Protein AF-0000000065938998 (afdb_homodimer)

Foldseek 3Di:
DAADVVLVVQADEPPVQWAKEFEAEPPVRDTADIAIAHRVQVRCCVVPQFRKGADPVVRD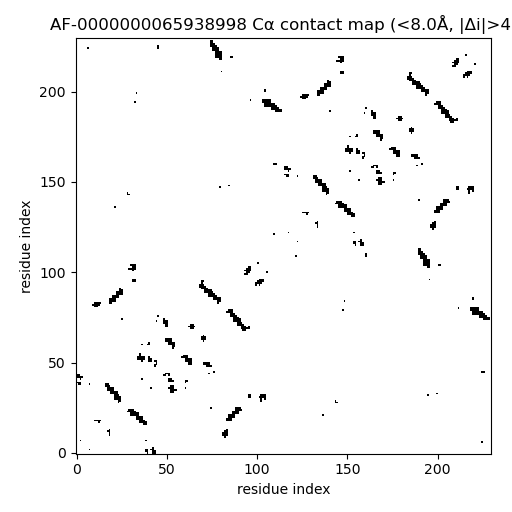IDTQCPPVVFTWRFDDWDADDRRRYIYTYTHTRFASDPVRHNHPVVPDDPDDDDD/DAADVVLVVQADEPPVQWAKEFEAEPPVRDTADIAIAHRVQVRCCVVPQFRKGADPVVRDIDTQCPPVVFTWRFDDWDADDRRRYIYTYTHTRFARDPVRHNHPVVPDDPDDDDD

InterPro domains:
  IPR002496 Phosphoribosyl-AMP cyclohydrolase domain [PF01502] (33-105)
  IPR026660 Phosphoribosyl-AMP cyclohydrolase [MF_01021] (7-110)
  IPR038019 Phosphoribosyl-AMP cyclohydrolase domain superfamily [G3DSA:3.10.20.810] (1-97)
  IPR038019 Phosphoribosyl-AMP cyclohydrolase domain superfamily [SSF141734] (7-109)

Structure (mmCIF, N/CA/C/O backbone):
data_AF-0000000065938998-model_v1
#
loop_
_entity.id
_entity.type
_entity.pdbx_description
1 polymer 'Phosphoribosyl-AMP cyclohydrolase'
#
loop_
_atom_site.group_PDB
_atom_site.id
_atom_site.type_symbol
_atom_site.label_atom_id
_atom_site.label_alt_id
_atom_site.label_comp_id
_atom_site.label_asym_id
_atom_site.label_entity_id
_atom_site.label_seq_id
_atom_site.pdbx_PDB_ins_code
_atom_site.Cartn_x
_atom_site.Cartn_y
_atom_site.Cartn_z
_atom_site.occupancy
_atom_site.B_iso_or_equiv
_atom_site.auth_seq_id
_atom_site.auth_comp_id
_atom_site.auth_asym_id
_atom_site.auth_atom_id
_atom_site.pdbx_PDB_model_num
ATOM 1 N N . MET A 1 1 ? 0.645 24.875 2.24 1 85.38 1 MET A N 1
ATOM 2 C CA . MET A 1 1 ? 1.891 24.344 2.771 1 85.38 1 MET A CA 1
ATOM 3 C C . MET A 1 1 ? 2.754 23.766 1.654 1 85.38 1 MET A C 1
ATOM 5 O O . MET A 1 1 ? 2.23 23.234 0.67 1 85.38 1 MET A O 1
ATOM 9 N N . THR A 1 2 ? 4.078 24.062 1.795 1 94.38 2 THR A N 1
ATOM 10 C CA . THR A 1 2 ? 4.977 23.625 0.73 1 94.38 2 THR A CA 1
ATOM 11 C C . THR A 1 2 ? 5.867 22.484 1.205 1 94.38 2 THR A C 1
ATOM 13 O O . THR A 1 2 ? 6.383 22.516 2.324 1 94.38 2 THR A O 1
ATOM 16 N N . LEU A 1 3 ? 5.992 21.578 0.344 1 98 3 LEU A N 1
ATOM 17 C CA . LEU A 1 3 ? 6.812 20.422 0.66 1 98 3 LEU A CA 1
ATOM 18 C C . LEU A 1 3 ? 8.297 20.781 0.618 1 98 3 LEU A C 1
ATOM 20 O O . LEU A 1 3 ? 8.75 21.469 -0.298 1 98 3 LEU A O 1
ATOM 24 N N . ASP A 1 4 ? 9.062 20.391 1.64 1 97.38 4 ASP A N 1
ATOM 25 C CA . ASP A 1 4 ? 10.508 20.562 1.63 1 97.38 4 ASP A CA 1
ATOM 26 C C . ASP A 1 4 ? 11.109 20.141 0.289 1 97.38 4 ASP A C 1
ATOM 28 O O . ASP A 1 4 ? 10.898 19.016 -0.161 1 97.38 4 ASP A O 1
ATOM 32 N N . PRO A 1 5 ? 11.852 21.016 -0.378 1 97.5 5 PRO A N 1
ATOM 33 C CA . PRO A 1 5 ? 12.391 20.719 -1.707 1 97.5 5 PRO A CA 1
ATOM 34 C C . PRO A 1 5 ? 13.258 19.469 -1.721 1 97.5 5 PRO A C 1
ATOM 36 O O . PRO A 1 5 ? 13.312 18.75 -2.729 1 97.5 5 PRO A O 1
ATOM 39 N N . LYS A 1 6 ? 13.969 19.188 -0.656 1 97.44 6 LYS A N 1
ATOM 40 C CA . LYS A 1 6 ? 14.797 18 -0.589 1 97.44 6 LYS A CA 1
ATOM 41 C C . LYS A 1 6 ? 13.945 16.734 -0.627 1 97.44 6 LYS A C 1
ATOM 43 O O . LYS A 1 6 ? 14.352 15.719 -1.212 1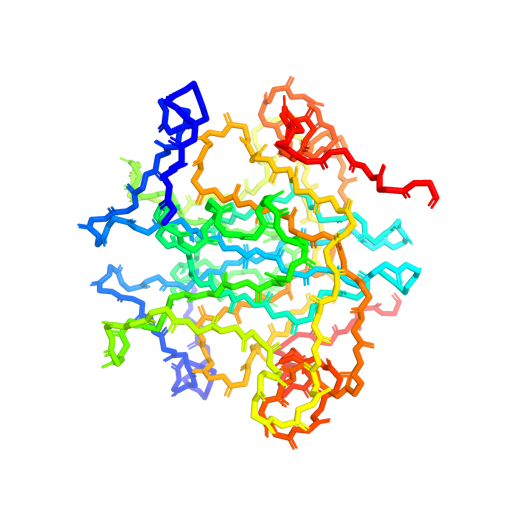 97.44 6 LYS A O 1
ATOM 48 N N . ILE A 1 7 ? 12.797 16.797 0.062 1 97.94 7 ILE A N 1
ATOM 49 C CA . ILE A 1 7 ? 11.867 15.672 0.02 1 97.94 7 ILE A CA 1
ATOM 50 C C . ILE A 1 7 ? 11.219 15.586 -1.361 1 97.94 7 ILE A C 1
ATOM 52 O O . ILE A 1 7 ? 11.148 14.508 -1.955 1 97.94 7 ILE A O 1
ATOM 56 N N . ALA A 1 8 ? 10.773 16.703 -1.873 1 98.19 8 ALA A N 1
ATOM 57 C CA . ALA A 1 8 ? 10.117 16.75 -3.178 1 98.19 8 ALA A CA 1
ATOM 58 C C . ALA A 1 8 ? 11 16.156 -4.262 1 98.19 8 ALA A C 1
ATOM 60 O O . ALA A 1 8 ? 10.508 15.469 -5.164 1 98.19 8 ALA A O 1
ATOM 61 N N . ALA A 1 9 ? 12.305 16.359 -4.184 1 97.94 9 ALA A N 1
ATOM 62 C CA . ALA A 1 9 ? 13.25 15.914 -5.199 1 97.94 9 ALA A CA 1
ATOM 63 C C . ALA A 1 9 ? 13.391 14.398 -5.199 1 97.94 9 ALA A C 1
ATOM 65 O O . ALA A 1 9 ? 13.859 13.805 -6.18 1 97.94 9 ALA A O 1
ATOM 66 N N . ARG A 1 10 ? 12.922 13.75 -4.164 1 97.94 10 ARG A N 1
ATOM 67 C CA . ARG A 1 10 ? 13.062 12.305 -4.039 1 97.94 10 ARG A CA 1
ATOM 68 C C . ARG A 1 10 ? 11.812 11.586 -4.527 1 97.94 10 ARG A C 1
ATOM 70 O O . ARG A 1 10 ? 11.82 10.375 -4.73 1 97.94 10 ARG A O 1
ATOM 77 N N . LEU A 1 11 ? 10.758 12.328 -4.66 1 98.5 11 LEU A N 1
ATOM 78 C CA . LEU A 1 11 ? 9.477 11.703 -4.988 1 98.5 11 LEU A CA 1
ATOM 79 C C . LEU A 1 11 ? 9.383 11.414 -6.48 1 98.5 11 LEU A C 1
ATOM 81 O O . LEU A 1 11 ? 9.805 12.227 -7.305 1 98.5 11 LEU A O 1
ATOM 85 N N . LYS A 1 12 ? 9.031 10.289 -6.816 1 97.75 12 LYS A N 1
ATOM 86 C CA . LYS A 1 12 ? 8.594 9.945 -8.164 1 97.75 12 LYS A CA 1
ATOM 87 C C . LYS A 1 12 ? 7.066 9.898 -8.258 1 97.75 12 LYS A C 1
ATOM 89 O O . LYS A 1 12 ? 6.449 8.875 -7.961 1 97.75 12 LYS A O 1
ATOM 94 N N . ARG A 1 13 ? 6.492 10.938 -8.68 1 98.06 13 ARG A N 1
ATOM 95 C CA . ARG A 1 13 ? 5.043 11.07 -8.773 1 98.06 13 ARG A CA 1
ATOM 96 C C . ARG A 1 13 ? 4.516 10.422 -10.047 1 98.06 13 ARG A C 1
ATOM 98 O O . ARG A 1 13 ? 5.238 10.312 -11.039 1 98.06 13 ARG A O 1
ATOM 105 N N . ASN A 1 14 ? 3.293 9.961 -9.953 1 95.44 14 ASN A N 1
ATOM 106 C CA . ASN A 1 14 ? 2.691 9.469 -11.188 1 95.44 14 ASN A CA 1
ATOM 107 C C . ASN A 1 14 ? 2.305 10.617 -12.117 1 95.44 14 ASN A C 1
ATOM 109 O O . ASN A 1 14 ? 2.646 11.773 -11.859 1 95.44 14 ASN A O 1
ATOM 113 N N . ALA A 1 15 ? 1.606 10.258 -13.188 1 93.44 15 ALA A N 1
ATOM 114 C CA . ALA A 1 15 ? 1.295 11.234 -14.234 1 93.44 15 ALA A CA 1
ATOM 115 C C . ALA A 1 15 ? 0.387 12.344 -13.695 1 93.44 15 ALA A C 1
ATOM 117 O O . ALA A 1 15 ? 0.358 13.445 -14.234 1 93.44 15 ALA A O 1
ATOM 118 N N . ASP A 1 16 ? -0.38 12.055 -12.555 1 94.81 16 ASP A N 1
ATOM 119 C CA . ASP A 1 16 ? -1.296 13.023 -11.961 1 94.81 16 ASP A CA 1
ATOM 120 C C . ASP A 1 16 ? -0.613 13.812 -10.844 1 94.81 16 ASP A C 1
ATOM 122 O O . ASP A 1 16 ? -1.269 14.562 -10.117 1 94.81 16 ASP A O 1
ATOM 126 N N . GLY A 1 17 ? 0.648 13.609 -10.648 1 96.81 17 GLY A N 1
ATOM 127 C CA . GLY A 1 17 ? 1.39 14.344 -9.633 1 96.81 17 GLY A CA 1
ATOM 128 C C . GLY A 1 17 ? 1.207 13.773 -8.234 1 96.81 17 GLY A C 1
ATOM 129 O O . GLY A 1 17 ? 1.377 14.492 -7.246 1 96.81 17 GLY A O 1
ATOM 130 N N . LEU A 1 18 ? 0.853 12.477 -8.188 1 98.12 18 LEU A N 1
ATOM 131 C CA . LEU A 1 18 ? 0.498 11.898 -6.898 1 98.12 18 LEU A CA 1
ATOM 132 C C . LEU A 1 18 ? 1.461 10.773 -6.523 1 98.12 18 LEU A C 1
ATOM 134 O O . LEU A 1 18 ? 2.076 10.164 -7.398 1 98.12 18 LEU A O 1
ATOM 138 N N . VAL A 1 19 ? 1.61 10.531 -5.234 1 98.44 19 VAL A N 1
ATOM 139 C CA . VAL A 1 19 ? 2.307 9.359 -4.703 1 98.44 19 VAL A CA 1
ATOM 140 C C . VAL A 1 19 ? 1.325 8.484 -3.932 1 98.44 19 VAL A C 1
ATOM 142 O O . VAL A 1 19 ? 0.354 8.977 -3.359 1 98.44 19 VAL A O 1
ATOM 145 N N . THR A 1 20 ? 1.571 7.195 -3.988 1 98.69 20 THR A N 1
ATOM 146 C CA . THR A 1 20 ? 0.764 6.246 -3.229 1 98.69 20 THR A CA 1
ATOM 147 C C . THR A 1 20 ? 1.09 6.332 -1.74 1 98.69 20 THR A C 1
ATOM 149 O O . THR A 1 20 ? 2.258 6.426 -1.359 1 98.69 20 THR A O 1
ATOM 152 N N . ALA A 1 21 ? 0.078 6.371 -0.93 1 98.94 21 ALA A N 1
ATOM 153 C CA . ALA A 1 21 ? 0.256 6.316 0.519 1 98.94 21 ALA A CA 1
ATOM 154 C C . ALA A 1 21 ? -0.37 5.051 1.101 1 98.94 21 ALA A C 1
ATOM 156 O O . ALA A 1 21 ? -1.573 4.82 0.952 1 98.94 21 ALA A O 1
ATOM 157 N N . VAL A 1 22 ? 0.412 4.23 1.669 1 98.94 22 V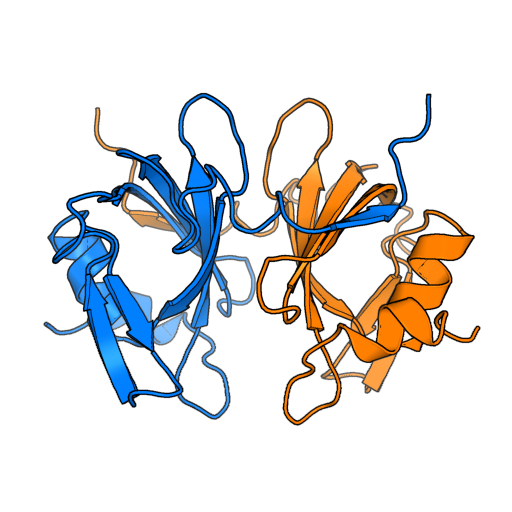AL A N 1
ATOM 158 C CA . VAL A 1 22 ? -0.056 3.082 2.438 1 98.94 22 VAL A CA 1
ATOM 159 C C . VAL A 1 22 ? -0.162 3.455 3.914 1 98.94 22 VAL A C 1
ATOM 161 O O . VAL A 1 22 ? 0.77 4.031 4.484 1 98.94 22 VAL A O 1
ATOM 164 N N . VAL A 1 23 ? -1.282 3.158 4.512 1 98.94 23 VAL A N 1
ATOM 165 C CA . VAL A 1 23 ? -1.521 3.541 5.898 1 98.94 23 VAL A CA 1
ATOM 166 C C . VAL A 1 23 ? -1.578 2.293 6.777 1 98.94 23 VAL A C 1
ATOM 168 O O . VAL A 1 23 ? -2.42 1.416 6.57 1 98.94 23 VAL A O 1
ATOM 171 N N . GLN A 1 24 ? -0.755 2.256 7.738 1 98.88 24 GLN A N 1
ATOM 172 C CA . GLN A 1 24 ? -0.665 1.139 8.672 1 98.88 24 GLN A CA 1
ATOM 173 C C . GLN A 1 24 ? -0.901 1.603 10.109 1 98.88 24 GLN A C 1
ATOM 175 O O . GLN A 1 24 ? -0.355 2.621 10.531 1 98.88 24 GLN A O 1
ATOM 180 N N . GLU A 1 25 ? -1.601 0.802 10.844 1 98.69 25 GLU A N 1
ATOM 181 C CA . GLU A 1 25 ? -1.919 1.145 12.227 1 98.69 25 GLU A CA 1
ATOM 182 C C . GLU A 1 25 ? -0.764 0.796 13.164 1 98.69 25 GLU A C 1
ATOM 184 O O . GLU A 1 25 ? -0.233 -0.316 13.117 1 98.69 25 GLU A O 1
ATOM 189 N N . ARG A 1 26 ? -0.441 1.755 13.93 1 97.75 26 ARG A N 1
ATOM 190 C CA . ARG A 1 26 ? 0.53 1.507 14.992 1 97.75 26 ARG A CA 1
ATOM 191 C C . ARG A 1 26 ? -0.011 0.502 16 1 97.75 26 ARG A C 1
ATOM 193 O O . ARG A 1 26 ? -1.161 0.605 16.438 1 97.75 26 ARG A O 1
ATOM 200 N N . GLY A 1 27 ? 0.818 -0.408 16.469 1 95.5 27 GLY A N 1
ATOM 201 C CA . GLY A 1 27 ? 0.394 -1.395 17.453 1 95.5 27 GLY A CA 1
ATOM 202 C C . GLY A 1 27 ? -0.072 -2.695 16.828 1 95.5 27 GLY A C 1
ATOM 203 O O . GLY A 1 27 ? 0.664 -3.684 16.812 1 95.5 27 GLY A O 1
ATOM 204 N N . SER A 1 28 ? -1.25 -2.662 16.047 1 97.25 28 SER A N 1
ATOM 205 C CA . SER A 1 28 ? -1.805 -3.879 15.453 1 97.25 28 SER A CA 1
ATOM 206 C C . SER A 1 28 ? -1.013 -4.309 14.227 1 97.25 28 SER A C 1
ATOM 208 O O . SER A 1 28 ? -0.971 -5.496 13.891 1 97.25 28 SER A O 1
ATOM 210 N N . GLY A 1 29 ? -0.473 -3.342 13.523 1 98.25 29 GLY A N 1
ATOM 211 C CA . GLY A 1 29 ? 0.21 -3.615 12.266 1 98.25 29 GLY A CA 1
ATOM 212 C C . GLY A 1 29 ? -0.739 -3.77 11.094 1 98.25 29 GLY A C 1
ATOM 213 O O . GLY A 1 29 ? -0.31 -4.074 9.977 1 98.25 29 GLY A O 1
ATOM 214 N N . ASP A 1 30 ? -2.02 -3.535 11.344 1 98.5 30 ASP A N 1
ATOM 215 C CA . ASP A 1 30 ? -2.986 -3.689 10.258 1 98.5 30 ASP A CA 1
ATOM 216 C C . ASP A 1 30 ? -2.775 -2.633 9.18 1 98.5 30 ASP A C 1
ATOM 218 O O . ASP A 1 30 ? -2.545 -1.461 9.484 1 98.5 30 ASP A O 1
ATOM 222 N N . VAL A 1 31 ? -2.777 -3.092 7.93 1 98.94 31 VAL A N 1
ATOM 223 C CA . VAL A 1 31 ? -2.895 -2.127 6.84 1 98.94 31 VAL A CA 1
ATOM 224 C C . VAL A 1 31 ? -4.34 -1.644 6.734 1 98.94 31 VAL A C 1
ATOM 226 O O . VAL A 1 31 ? -5.25 -2.438 6.492 1 98.94 31 VAL A O 1
ATOM 229 N N . LEU A 1 32 ? -4.523 -0.361 6.836 1 98.88 32 LEU A N 1
ATOM 230 C CA . LEU A 1 32 ? -5.871 0.184 6.965 1 98.88 32 LEU A CA 1
ATOM 231 C C . LEU A 1 32 ? -6.422 0.598 5.605 1 98.88 32 LEU A C 1
ATOM 233 O O . LEU A 1 32 ? -7.598 0.359 5.309 1 98.88 32 LEU A O 1
ATOM 237 N N . MET A 1 33 ? -5.625 1.297 4.762 1 98.75 33 MET A N 1
ATOM 238 C CA . MET A 1 33 ? -6.105 1.836 3.49 1 98.75 33 MET A CA 1
ATOM 239 C C . MET A 1 33 ? -4.938 2.24 2.596 1 98.75 33 MET A C 1
ATOM 241 O O . MET A 1 33 ? -3.789 2.277 3.043 1 98.75 33 MET A O 1
ATOM 245 N N . VAL A 1 34 ? -5.234 2.344 1.42 1 98.75 34 VAL A N 1
ATOM 246 C CA . VAL A 1 34 ? -4.375 2.988 0.433 1 98.75 34 VAL A CA 1
ATOM 247 C C . VAL A 1 34 ? -5.043 4.266 -0.078 1 98.75 34 VAL A C 1
ATOM 249 O O . VAL A 1 34 ? -6.25 4.285 -0.323 1 98.75 34 VAL A O 1
ATOM 252 N N . ALA A 1 35 ? -4.262 5.309 -0.194 1 98.38 35 ALA A N 1
ATOM 253 C CA . ALA A 1 35 ? -4.754 6.59 -0.689 1 98.38 35 ALA A CA 1
ATOM 254 C C . ALA A 1 35 ? -3.682 7.305 -1.511 1 98.38 35 ALA A C 1
ATOM 256 O O . ALA A 1 35 ? -2.674 6.703 -1.886 1 98.38 35 ALA A O 1
ATOM 257 N N . TRP A 1 36 ? -3.986 8.531 -1.912 1 98.25 36 TRP A N 1
ATOM 258 C CA . TRP A 1 36 ? -3.076 9.344 -2.717 1 98.25 36 TRP A CA 1
ATOM 259 C C . TRP A 1 36 ? -2.711 10.633 -1.994 1 98.25 36 TRP A C 1
ATOM 261 O O . TRP A 1 36 ? -3.518 11.18 -1.233 1 98.25 36 TRP A O 1
ATOM 271 N N . MET A 1 37 ? -1.511 11.039 -2.254 1 98.69 37 MET A N 1
ATOM 272 C CA . MET A 1 37 ? -1.087 12.344 -1.758 1 98.69 37 MET A CA 1
ATOM 273 C C . MET A 1 37 ? -0.425 13.156 -2.863 1 98.69 37 MET A C 1
ATOM 275 O O . MET A 1 37 ? 0.335 12.617 -3.668 1 98.69 37 MET A O 1
ATOM 279 N N . ASN A 1 38 ? -0.791 14.43 -2.988 1 98.25 38 ASN A N 1
ATOM 280 C CA . ASN A 1 38 ? 0.064 15.375 -3.695 1 98.25 38 ASN A CA 1
ATOM 281 C C . ASN A 1 38 ? 1.069 16.031 -2.754 1 98.25 38 ASN A C 1
ATOM 283 O O . ASN A 1 38 ? 1.112 15.719 -1.563 1 98.25 38 ASN A O 1
ATOM 287 N N . ASP A 1 39 ? 1.854 16.906 -3.326 1 98.25 39 ASP A N 1
ATOM 288 C CA . ASP A 1 39 ? 2.904 17.531 -2.529 1 98.25 39 ASP A CA 1
ATOM 289 C C . ASP A 1 39 ? 2.318 18.266 -1.325 1 98.25 39 ASP A C 1
ATOM 291 O O . ASP A 1 39 ? 2.854 18.188 -0.218 1 98.25 39 ASP A O 1
ATOM 295 N N . GLU A 1 40 ? 1.272 18.938 -1.538 1 98 40 GLU A N 1
ATOM 296 C CA . GLU A 1 40 ? 0.677 19.734 -0.477 1 98 40 GLU A CA 1
ATOM 297 C C . GLU A 1 40 ? 0.134 18.859 0.646 1 98 40 GLU A C 1
ATOM 299 O O . GLU A 1 40 ? 0.306 19.172 1.825 1 98 40 GLU A O 1
ATOM 304 N N . ALA A 1 41 ? -0.542 17.797 0.282 1 98.69 41 ALA A N 1
ATOM 305 C CA . ALA A 1 41 ? -1.073 16.875 1.284 1 98.69 41 ALA A CA 1
ATOM 306 C C . ALA A 1 41 ? 0.05 16.266 2.117 1 98.69 41 ALA A C 1
ATOM 308 O O . ALA A 1 41 ? -0.064 16.156 3.34 1 98.69 41 ALA A O 1
ATOM 309 N N . LEU A 1 42 ? 1.123 15.82 1.434 1 98.81 42 LEU A N 1
ATOM 310 C CA . LEU A 1 42 ? 2.264 15.266 2.15 1 98.81 42 LEU A CA 1
ATOM 311 C C . LEU A 1 42 ? 2.9 16.312 3.059 1 98.81 42 LEU A C 1
ATOM 313 O O . LEU A 1 42 ? 3.215 16.031 4.215 1 98.81 42 LEU A O 1
ATOM 317 N N . ALA A 1 43 ? 3.045 17.547 2.541 1 98.75 43 ALA A N 1
ATOM 318 C CA . ALA A 1 43 ? 3.611 18.625 3.346 1 98.75 43 ALA A CA 1
ATOM 319 C C . ALA A 1 43 ? 2.789 18.859 4.609 1 98.75 43 ALA A C 1
ATOM 321 O O . ALA A 1 43 ? 3.342 18.953 5.711 1 98.75 43 ALA A O 1
ATOM 322 N N . ARG A 1 44 ? 1.493 18.922 4.461 1 98.44 44 ARG A N 1
ATOM 323 C CA . ARG A 1 44 ? 0.616 19.141 5.609 1 98.44 44 ARG A CA 1
ATOM 324 C C . ARG A 1 44 ? 0.728 18 6.605 1 98.44 44 ARG A C 1
ATOM 326 O O . ARG A 1 44 ? 0.77 18.219 7.816 1 98.44 44 ARG A O 1
ATOM 333 N N . THR A 1 45 ? 0.709 16.75 6.121 1 98.81 45 THR A N 1
ATOM 334 C CA . THR A 1 45 ? 0.842 15.578 6.973 1 98.81 45 THR A CA 1
ATOM 335 C C . THR A 1 45 ? 2.131 15.641 7.789 1 98.81 45 THR A C 1
ATOM 337 O O . THR A 1 45 ? 2.117 15.422 9 1 98.81 45 THR A O 1
ATOM 340 N N . LEU A 1 46 ? 3.242 16 7.105 1 98.62 46 LEU A N 1
ATOM 341 C CA . LEU A 1 46 ? 4.543 16.047 7.77 1 98.62 46 LEU A CA 1
ATOM 342 C C . LEU A 1 46 ? 4.578 17.141 8.82 1 98.62 46 LEU A C 1
ATOM 344 O O . LEU A 1 46 ? 5.238 17 9.852 1 98.62 46 LEU A O 1
ATOM 348 N N . GLN A 1 47 ? 3.842 18.188 8.578 1 98.19 47 GLN A N 1
ATOM 349 C CA . GLN A 1 47 ? 3.873 19.344 9.477 1 98.19 47 GLN A CA 1
ATOM 350 C C . GLN A 1 47 ? 2.941 19.141 10.672 1 98.19 47 GLN A C 1
ATOM 352 O O . GLN A 1 47 ? 3.275 19.516 11.797 1 98.19 47 GLN A O 1
ATOM 357 N N . THR A 1 48 ? 1.807 18.5 10.422 1 98.25 48 THR A N 1
ATOM 358 C CA . THR A 1 48 ? 0.757 18.547 11.43 1 98.25 48 THR A CA 1
ATOM 359 C C . THR A 1 48 ? 0.589 17.172 12.094 1 98.25 48 THR A C 1
ATOM 361 O O . THR A 1 48 ? -0.032 17.062 13.156 1 98.25 48 THR A O 1
ATOM 364 N N . ARG A 1 49 ? 1.031 16.109 11.43 1 98.56 49 ARG A N 1
ATOM 365 C CA . ARG A 1 49 ? 0.84 14.719 11.82 1 98.56 49 ARG A CA 1
ATOM 366 C C . ARG A 1 49 ? -0.627 14.32 11.711 1 98.56 49 ARG A C 1
ATOM 368 O O . ARG A 1 49 ? -1.058 13.344 12.336 1 98.56 49 ARG A O 1
ATOM 375 N N . GLU A 1 50 ? -1.372 15.141 11.023 1 98.56 50 GLU A N 1
ATOM 376 C CA . GLU A 1 50 ? -2.721 14.766 10.609 1 98.56 50 GLU A CA 1
ATOM 377 C C . GLU A 1 50 ? -2.719 14.18 9.203 1 98.56 50 GLU A C 1
ATOM 379 O O . GLU A 1 50 ? -2.389 14.867 8.234 1 98.56 50 GLU A O 1
ATOM 384 N N . ALA A 1 51 ? -3.109 12.945 9.156 1 98.88 51 ALA A N 1
ATOM 385 C CA . ALA A 1 51 ? -3.072 12.336 7.828 1 98.88 51 ALA A CA 1
ATOM 386 C C . ALA A 1 51 ? -3.934 13.117 6.84 1 98.88 51 ALA A C 1
ATOM 388 O O . ALA A 1 51 ? -5.129 13.312 7.07 1 98.88 51 ALA A O 1
ATOM 389 N N . THR A 1 52 ? -3.385 13.57 5.793 1 98.81 52 THR A N 1
ATOM 390 C CA . THR A 1 52 ? -4.027 14.344 4.734 1 98.81 52 THR A CA 1
ATOM 391 C C . THR A 1 52 ? -3.844 13.664 3.383 1 98.81 52 THR A C 1
ATOM 393 O O . THR A 1 52 ? -2.74 13.227 3.045 1 98.81 52 THR A O 1
ATOM 396 N N . TYR A 1 53 ? -4.926 13.562 2.646 1 98.62 53 TYR A N 1
ATOM 397 C CA . TYR A 1 53 ? -4.879 12.852 1.374 1 98.62 53 TYR A CA 1
ATOM 398 C C . TYR A 1 53 ? -5.445 13.711 0.248 1 98.62 53 TYR A C 1
ATOM 400 O O . TYR A 1 53 ? -5.918 14.828 0.486 1 98.62 53 TYR A O 1
ATOM 408 N N . TYR A 1 54 ? -5.238 13.242 -0.928 1 98.25 54 TYR A N 1
ATOM 409 C CA . TYR A 1 54 ? -5.766 13.883 -2.127 1 98.25 54 TYR A CA 1
ATOM 410 C C . TYR A 1 54 ? -6.805 13 -2.807 1 98.25 54 TYR A C 1
ATOM 412 O O . TYR A 1 54 ? -6.551 11.82 -3.072 1 98.25 54 TYR A O 1
ATOM 420 N N . SER A 1 55 ? -7.969 13.586 -2.939 1 95.75 55 SER A N 1
ATOM 421 C CA . SER A 1 55 ? -9.031 12.906 -3.676 1 95.75 55 SER A CA 1
ATOM 422 C C . SER A 1 55 ? -8.93 13.18 -5.172 1 95.75 55 SER A C 1
ATOM 424 O O . SER A 1 55 ? -9.109 14.312 -5.613 1 95.75 55 SER A O 1
ATOM 426 N N . ARG A 1 56 ? -8.711 12.18 -5.867 1 92.56 56 ARG A N 1
ATOM 427 C CA . ARG A 1 56 ? -8.617 12.328 -7.316 1 92.56 56 ARG A CA 1
ATOM 428 C C . ARG A 1 56 ? -9.969 12.695 -7.918 1 92.56 56 ARG A C 1
ATOM 430 O O . ARG A 1 56 ? -10.047 13.523 -8.828 1 92.56 56 ARG A O 1
ATOM 437 N N . SER A 1 57 ? -11.047 12.031 -7.457 1 89.81 57 SER A N 1
ATOM 438 C CA . SER A 1 57 ? -12.383 12.281 -7.984 1 89.81 57 SER A CA 1
ATOM 439 C C . SER A 1 57 ? -12.844 13.703 -7.668 1 89.81 57 SER A C 1
ATOM 441 O O . SER A 1 57 ? -13.477 14.352 -8.5 1 89.81 57 SER A O 1
ATOM 443 N N . ARG A 1 58 ? -12.445 14.289 -6.508 1 92.81 58 ARG A N 1
ATOM 444 C CA . ARG A 1 58 ? -12.875 15.625 -6.09 1 92.81 58 ARG A CA 1
ATOM 445 C C . ARG A 1 58 ? -11.805 16.672 -6.406 1 92.81 58 ARG A C 1
ATOM 447 O O . ARG A 1 58 ? -12.062 17.875 -6.312 1 92.81 58 ARG A O 1
ATOM 454 N N . ALA A 1 59 ? -10.625 16.172 -6.746 1 93.62 59 ALA A N 1
ATOM 455 C CA . ALA A 1 59 ? -9.477 17.031 -7.043 1 93.62 59 ALA A CA 1
ATOM 456 C C . ALA A 1 59 ? -9.188 17.969 -5.883 1 93.62 59 ALA A C 1
ATOM 458 O O . ALA A 1 59 ? -9.016 19.188 -6.09 1 93.62 59 ALA A O 1
ATOM 459 N N . GLU A 1 60 ? -9.195 17.453 -4.719 1 95 60 GLU A N 1
ATOM 460 C CA . GLU A 1 60 ? -8.898 18.266 -3.549 1 95 60 GLU A CA 1
ATOM 461 C C . GLU A 1 60 ? -8.258 17.438 -2.441 1 95 60 GLU A C 1
ATOM 463 O O . GLU A 1 60 ? -8.43 16.219 -2.398 1 95 60 GLU A O 1
ATOM 468 N N . GLN A 1 61 ? -7.535 18.203 -1.605 1 95 61 GLN A N 1
ATOM 469 C CA . GLN A 1 61 ? -6.988 17.562 -0.408 1 95 61 GLN A CA 1
ATOM 470 C C . GLN A 1 61 ? -8.055 17.406 0.669 1 95 61 GLN A C 1
ATOM 472 O O . GLN A 1 61 ? -9.023 18.188 0.71 1 95 61 GLN A O 1
ATOM 477 N N . TRP A 1 62 ? -7.875 16.469 1.47 1 96.75 62 TRP A N 1
ATOM 478 C CA . TRP A 1 62 ? -8.766 16.281 2.611 1 96.75 62 TRP A CA 1
ATOM 479 C C . TRP A 1 62 ? -8.016 15.656 3.785 1 96.75 62 TRP A C 1
ATOM 481 O O . TRP A 1 62 ? -7.109 14.836 3.592 1 96.75 62 TRP A O 1
ATOM 491 N N . VAL A 1 63 ? -8.375 16.078 4.961 1 97.5 63 VAL A N 1
ATOM 492 C CA . VAL A 1 63 ? -7.848 15.523 6.207 1 97.5 63 VAL A CA 1
ATOM 493 C C . VAL A 1 63 ? -8.727 14.367 6.672 1 97.5 63 VAL A C 1
ATOM 495 O O . VAL A 1 63 ? -9.938 14.531 6.852 1 97.5 63 VAL A O 1
ATOM 498 N N . LYS A 1 64 ? -8.102 13.227 6.836 1 97.62 64 LYS A N 1
ATOM 499 C CA . LYS A 1 64 ? -8.859 12.047 7.266 1 97.62 64 LYS A CA 1
ATOM 500 C C . LYS A 1 64 ? -9.578 12.312 8.586 1 97.62 64 LYS A C 1
ATOM 502 O O . LYS A 1 64 ? -8.945 12.656 9.586 1 97.62 64 LYS A O 1
ATOM 507 N N . GLY A 1 65 ? -10.883 12.117 8.555 1 96.38 65 GLY A N 1
ATOM 508 C CA . GLY A 1 65 ? -11.688 12.18 9.766 1 96.38 65 GLY A CA 1
ATOM 509 C C . GLY A 1 65 ? -12.055 13.594 10.172 1 96.38 65 GLY A C 1
ATOM 510 O O . GLY A 1 65 ? -12.617 13.812 11.242 1 96.38 65 GLY A O 1
ATOM 511 N N . ALA A 1 66 ? -11.758 14.641 9.328 1 94 66 ALA A N 1
ATOM 512 C CA . ALA A 1 66 ? -12.086 16.016 9.672 1 94 66 ALA A CA 1
ATOM 513 C C . ALA A 1 66 ? -13.586 16.188 9.914 1 94 66 ALA A C 1
ATOM 515 O O . ALA A 1 66 ? -14 16.938 10.797 1 94 66 ALA A O 1
ATOM 516 N N . THR A 1 67 ? -14.359 15.461 9.164 1 92.12 67 THR A N 1
ATOM 517 C CA . THR A 1 67 ? -15.812 15.555 9.289 1 92.12 67 THR A CA 1
ATOM 518 C C . THR A 1 67 ? -16.344 14.453 10.195 1 92.12 67 THR A C 1
ATOM 520 O O . THR A 1 67 ? -17.125 14.711 11.109 1 92.12 67 THR A O 1
ATOM 523 N N . SER A 1 68 ? -15.953 13.266 10.07 1 93.31 68 SER A N 1
ATOM 524 C CA . SER A 1 68 ? -16.5 12.086 10.727 1 93.31 68 SER A CA 1
ATOM 525 C C . SER A 1 68 ? -15.93 11.93 12.133 1 93.31 68 SER A C 1
ATOM 527 O O . SER A 1 68 ? -16.469 11.172 12.945 1 93.31 68 SER A O 1
ATOM 529 N N . GLY A 1 69 ? -14.75 12.617 12.445 1 96.75 69 GLY A N 1
ATOM 530 C CA . GLY A 1 69 ? -14.055 12.398 13.703 1 96.75 69 GLY A CA 1
ATOM 531 C C . GLY A 1 69 ? -13.156 11.172 13.68 1 96.75 69 GLY A C 1
ATOM 532 O O . GLY A 1 69 ? -12.422 10.914 14.641 1 96.75 69 GLY A O 1
ATOM 533 N N . HIS A 1 70 ? -13.188 10.336 12.641 1 97.81 70 HIS A N 1
ATOM 534 C CA . HIS A 1 70 ? -12.344 9.156 12.516 1 97.81 70 HIS A CA 1
ATOM 535 C C . HIS A 1 70 ? -10.953 9.523 12.016 1 97.81 70 HIS A C 1
ATOM 537 O O . HIS A 1 70 ? -10.547 9.117 10.93 1 97.81 70 HIS A O 1
ATOM 543 N N . THR A 1 71 ? -10.172 10.195 12.836 1 98.5 71 THR A N 1
ATOM 544 C CA . THR A 1 71 ? -8.914 10.828 12.445 1 98.5 71 THR A CA 1
ATOM 545 C C . THR A 1 71 ? -7.766 9.836 12.508 1 98.5 71 THR A C 1
ATOM 547 O O . THR A 1 71 ? -7.895 8.758 13.102 1 98.5 71 THR A O 1
ATOM 550 N N . GLN A 1 72 ? -6.727 10.219 11.852 1 98.75 72 GLN A N 1
ATOM 551 C CA . GLN A 1 72 ? -5.453 9.5 11.883 1 98.75 72 GLN A CA 1
ATOM 552 C C . GLN A 1 72 ? -4.324 10.406 12.367 1 98.75 72 GLN A C 1
ATOM 554 O O . GLN A 1 72 ? -3.977 11.383 11.695 1 98.75 72 GLN A O 1
ATOM 559 N N . HIS A 1 73 ? -3.773 10.094 13.484 1 98.75 73 HIS A N 1
ATOM 560 C CA . HIS A 1 73 ? -2.541 10.742 13.922 1 98.75 73 HIS A CA 1
ATOM 561 C C . HIS A 1 73 ? -1.314 10.016 13.375 1 98.75 73 HIS A C 1
ATOM 563 O O . HIS A 1 73 ? -1.116 8.828 13.656 1 98.75 73 HIS A O 1
ATOM 569 N N . VAL A 1 74 ? -0.473 10.734 12.703 1 98.81 74 VAL A N 1
ATOM 570 C CA . VAL A 1 74 ? 0.664 10.125 12.023 1 98.81 74 VAL A CA 1
ATOM 571 C C . VAL A 1 74 ? 1.885 10.141 12.945 1 98.81 74 VAL A C 1
ATOM 573 O O . VAL A 1 74 ? 2.326 11.203 13.375 1 98.81 74 VAL A O 1
ATOM 576 N N . HIS A 1 75 ? 2.396 8.961 13.141 1 98.75 75 HIS A N 1
ATOM 577 C CA . HIS A 1 75 ? 3.576 8.828 13.992 1 98.75 75 HIS A CA 1
ATOM 578 C C . HIS A 1 75 ? 4.859 8.898 13.164 1 98.75 75 HIS A C 1
ATOM 580 O O . HIS A 1 75 ? 5.844 9.5 13.594 1 98.75 75 HIS A O 1
ATOM 586 N N . SER A 1 76 ? 4.832 8.289 11.992 1 98.75 76 SER A N 1
ATOM 587 C CA . SER A 1 76 ? 6.004 8.305 11.117 1 98.75 76 SER A CA 1
ATOM 588 C C . SER A 1 76 ? 5.605 8.18 9.656 1 98.75 76 SER A C 1
ATOM 590 O O . SER A 1 76 ? 4.492 7.754 9.344 1 98.75 76 SER A O 1
ATOM 592 N N . VAL A 1 77 ? 6.434 8.648 8.812 1 98.88 77 VAL A N 1
ATOM 593 C CA . VAL A 1 77 ? 6.305 8.523 7.363 1 98.88 77 VAL A CA 1
ATOM 594 C C . VAL A 1 77 ? 7.629 8.055 6.77 1 98.88 77 VAL A C 1
ATOM 596 O O . VAL A 1 77 ? 8.688 8.617 7.062 1 98.88 77 VAL A O 1
ATOM 599 N N . ARG A 1 78 ? 7.594 6.988 5.988 1 98.81 78 ARG A N 1
ATOM 600 C CA . ARG A 1 78 ? 8.758 6.473 5.277 1 98.81 78 ARG A CA 1
ATOM 601 C C . ARG A 1 78 ? 8.531 6.473 3.771 1 98.81 78 ARG A C 1
ATOM 603 O O . ARG A 1 78 ? 7.406 6.246 3.312 1 98.81 78 ARG A O 1
ATOM 610 N N . LEU A 1 79 ? 9.555 6.754 3.021 1 98.75 79 LEU A N 1
ATOM 611 C CA . LEU A 1 79 ? 9.555 6.715 1.562 1 98.75 79 LEU A CA 1
ATOM 612 C C . LEU A 1 79 ? 10.227 5.441 1.055 1 98.75 79 LEU A C 1
ATOM 614 O O . LEU A 1 79 ? 11.281 5.043 1.558 1 98.75 79 LEU A O 1
ATOM 618 N N . ASP A 1 80 ? 9.617 4.789 0.093 1 98.56 80 ASP A N 1
ATOM 619 C CA . ASP A 1 80 ? 10.203 3.537 -0.38 1 98.56 80 ASP A CA 1
ATOM 620 C C . ASP A 1 80 ? 11.43 3.799 -1.243 1 98.56 80 ASP A C 1
ATOM 622 O O . ASP A 1 80 ? 11.781 4.953 -1.506 1 98.56 80 ASP A O 1
ATOM 626 N N . CYS A 1 81 ? 12.062 2.814 -1.731 1 97.69 81 CYS A N 1
ATOM 627 C CA . CYS A 1 81 ? 13.406 2.859 -2.305 1 97.69 81 CYS A CA 1
ATOM 628 C C . CYS A 1 81 ? 13.406 3.607 -3.631 1 97.69 81 CYS A C 1
ATOM 630 O O . CYS A 1 81 ? 14.414 4.203 -4.012 1 97.69 81 CYS A O 1
ATOM 632 N N . ASP A 1 82 ? 12.273 3.6 -4.371 1 96.06 82 ASP A N 1
ATOM 633 C CA . ASP A 1 82 ? 12.312 4.293 -5.656 1 96.06 82 ASP A CA 1
ATOM 634 C C . ASP A 1 82 ? 11.477 5.57 -5.613 1 96.06 82 ASP A C 1
ATOM 636 O O . ASP A 1 82 ? 11.273 6.223 -6.641 1 96.06 82 ASP A O 1
ATOM 640 N N . GLY A 1 83 ? 10.82 5.883 -4.48 1 97.94 83 GLY A N 1
ATOM 641 C CA . GLY A 1 83 ? 10.273 7.203 -4.215 1 97.94 83 GLY A CA 1
ATOM 642 C C . GLY A 1 83 ? 8.828 7.352 -4.66 1 97.94 83 GLY A C 1
ATOM 643 O O . GLY A 1 83 ? 8.297 8.461 -4.68 1 97.94 83 GLY A O 1
ATOM 644 N N . ASP A 1 84 ? 8.109 6.281 -4.969 1 97.94 84 ASP A N 1
ATOM 645 C CA . ASP A 1 84 ? 6.777 6.473 -5.531 1 97.94 84 ASP A CA 1
ATOM 646 C C . ASP A 1 84 ? 5.695 6.055 -4.539 1 97.94 84 ASP A C 1
ATOM 648 O O . ASP A 1 84 ? 4.504 6.078 -4.863 1 97.94 84 ASP A O 1
ATOM 652 N N . ALA A 1 85 ? 6.09 5.66 -3.326 1 98.75 85 ALA A N 1
ATOM 653 C CA . ALA A 1 85 ? 5.121 5.328 -2.285 1 98.75 85 ALA A CA 1
ATOM 654 C C . ALA A 1 85 ? 5.637 5.738 -0.908 1 98.75 85 ALA A C 1
ATOM 656 O O . ALA A 1 85 ? 6.832 5.641 -0.631 1 98.75 85 ALA A O 1
ATOM 657 N N . VAL A 1 86 ? 4.715 6.145 -0.06 1 98.94 86 VAL A N 1
ATOM 658 C CA . VAL A 1 86 ? 5.031 6.418 1.337 1 98.94 86 VAL A CA 1
ATOM 659 C C . VAL A 1 86 ? 4.23 5.484 2.242 1 98.94 86 VAL A C 1
ATOM 661 O O . VAL A 1 86 ? 3.129 5.059 1.885 1 98.94 86 VAL A O 1
ATOM 664 N N . LEU A 1 87 ? 4.812 5.172 3.312 1 98.94 87 LEU A N 1
ATOM 665 C CA . LEU A 1 87 ? 4.168 4.398 4.367 1 98.94 87 LEU A CA 1
ATOM 666 C C . LEU A 1 87 ? 3.934 5.254 5.605 1 98.94 87 LEU A C 1
ATOM 668 O O . LEU A 1 87 ? 4.887 5.762 6.203 1 98.94 87 LEU A O 1
ATOM 672 N N . LEU A 1 88 ? 2.701 5.496 5.938 1 98.94 88 LEU A N 1
ATOM 673 C CA . LEU A 1 88 ? 2.328 6.176 7.176 1 98.94 88 LEU A CA 1
ATOM 674 C C . LEU A 1 88 ? 2.049 5.164 8.281 1 98.94 88 LEU A C 1
ATOM 676 O O . LEU A 1 88 ? 1.3 4.207 8.086 1 98.94 88 LEU A O 1
ATOM 680 N N . THR A 1 89 ? 2.65 5.336 9.43 1 98.81 89 THR A N 1
ATOM 681 C CA . THR A 1 89 ? 2.234 4.652 10.648 1 98.81 89 THR A CA 1
ATOM 682 C C . THR A 1 89 ? 1.339 5.551 11.5 1 98.81 89 THR A C 1
ATOM 684 O O . THR A 1 89 ? 1.728 6.668 11.852 1 98.81 89 THR A O 1
ATOM 687 N N . VAL A 1 90 ? 0.131 5.043 11.875 1 98.81 90 VAL A N 1
ATOM 688 C CA . VAL A 1 90 ? -0.828 5.992 12.438 1 98.81 90 VAL A CA 1
ATOM 689 C C . VAL A 1 90 ? -1.501 5.379 13.664 1 98.81 90 VAL A C 1
ATOM 691 O O . VAL A 1 90 ? -1.532 4.156 13.82 1 98.81 90 VAL A O 1
ATOM 694 N N . ASP A 1 91 ? -2.01 6.27 14.539 1 98.56 91 ASP A N 1
ATOM 695 C CA . ASP A 1 91 ? -3.123 5.926 15.422 1 98.56 91 ASP A CA 1
ATOM 696 C C . ASP A 1 91 ? -4.461 6.27 14.773 1 98.56 91 ASP A C 1
ATOM 698 O O . ASP A 1 91 ? -4.699 7.414 14.383 1 98.56 91 ASP A O 1
ATOM 702 N N . GLN A 1 92 ? -5.301 5.309 14.68 1 98.62 92 GLN A N 1
ATOM 703 C CA . GLN A 1 92 ? -6.613 5.461 14.062 1 98.62 92 GLN A CA 1
ATOM 704 C C . GLN A 1 92 ? -7.695 5.652 15.125 1 98.62 92 GLN A C 1
ATOM 706 O O . GLN A 1 92 ? -7.805 4.855 16.062 1 98.62 92 GLN A O 1
ATOM 711 N N . VAL A 1 93 ? -8.406 6.68 15.023 1 98.38 93 VAL A N 1
ATOM 712 C CA . VAL A 1 93 ? -9.633 6.836 15.797 1 98.38 93 VAL A CA 1
ATOM 713 C C . VAL A 1 93 ? -10.828 6.336 14.984 1 98.38 93 VAL A C 1
ATOM 715 O O . VAL A 1 93 ? -11.016 6.746 13.836 1 98.38 93 VAL A O 1
ATOM 718 N N . GLY A 1 94 ? -11.609 5.504 15.586 1 97.56 94 GLY A N 1
ATOM 719 C CA . GLY A 1 94 ? -12.727 4.953 14.836 1 97.56 94 GLY A CA 1
ATOM 720 C C . GLY A 1 94 ? -12.289 4.137 13.633 1 97.56 94 GLY A C 1
ATOM 721 O O . GLY A 1 94 ? -11.172 3.615 13.602 1 97.56 94 GLY A O 1
ATOM 722 N N . GLY A 1 95 ? -13.227 3.932 12.641 1 97.62 95 GLY A N 1
ATOM 723 C CA . GLY A 1 95 ? -12.914 3.154 11.453 1 97.62 95 GLY A CA 1
ATOM 724 C C . GLY A 1 95 ? -12.156 3.943 10.398 1 97.62 95 GLY A C 1
ATOM 725 O O . GLY A 1 95 ? -12.414 5.133 10.203 1 97.62 95 GLY A O 1
ATOM 726 N N . ALA A 1 96 ? -11.242 3.348 9.773 1 97.94 96 ALA A N 1
ATOM 727 C CA . ALA A 1 96 ? -10.516 3.992 8.68 1 97.94 96 ALA A CA 1
ATOM 728 C C . ALA A 1 96 ? -11.375 4.059 7.422 1 97.94 96 ALA A C 1
ATOM 730 O O . ALA A 1 96 ? -11.242 4.988 6.621 1 97.94 96 ALA A O 1
ATOM 731 N N . CYS A 1 97 ? -12.234 3.139 7.277 1 97.25 97 CYS A N 1
ATOM 732 C CA . CYS A 1 97 ? -13.047 3.059 6.07 1 97.25 97 CYS A CA 1
ATOM 733 C C . CYS A 1 97 ? -14.32 3.889 6.211 1 97.25 97 CYS A C 1
ATOM 735 O O . CYS A 1 97 ? -14.898 3.961 7.297 1 97.25 97 CYS A O 1
ATOM 737 N N . HIS A 1 98 ? -14.75 4.379 5.133 1 92.94 98 HIS A N 1
ATOM 738 C CA . HIS A 1 98 ? -15.977 5.168 5.125 1 92.94 98 HIS A CA 1
ATOM 739 C C . HIS A 1 98 ? -17.188 4.316 5.5 1 92.94 98 HIS A C 1
ATOM 741 O O . HIS A 1 98 ? -18.219 4.84 5.93 1 92.94 98 HIS A O 1
ATOM 747 N N . THR A 1 99 ? -17.047 3.045 5.328 1 94 99 THR A N 1
ATOM 748 C CA . THR A 1 99 ? -18.141 2.133 5.664 1 94 99 THR A CA 1
ATOM 749 C C . THR A 1 99 ? -18.25 1.955 7.176 1 94 99 THR A C 1
ATOM 751 O O . THR A 1 99 ? -19.219 1.375 7.668 1 94 99 THR A O 1
ATOM 754 N N . GLY A 1 100 ? -17.266 2.453 7.844 1 94.31 100 GLY A N 1
ATOM 755 C CA . GLY A 1 100 ? -17.203 2.25 9.281 1 94.31 100 GLY A CA 1
ATOM 756 C C . GLY A 1 100 ? -16.281 1.123 9.695 1 94.31 100 GLY A C 1
ATOM 757 O O . GLY A 1 100 ? -15.906 1.012 10.867 1 94.31 100 GLY A O 1
ATOM 758 N N . ASP A 1 101 ? -15.891 0.277 8.781 1 96.69 101 ASP A N 1
ATOM 759 C CA . ASP A 1 101 ? -14.977 -0.829 9.07 1 96.69 101 ASP A CA 1
ATOM 760 C C . ASP A 1 101 ? -13.617 -0.315 9.531 1 96.69 101 ASP A C 1
ATOM 762 O O . ASP A 1 101 ? -13.227 0.804 9.195 1 96.69 101 ASP A O 1
ATOM 766 N N . HIS A 1 102 ? -12.922 -1.145 10.289 1 97.94 102 HIS A N 1
ATOM 767 C CA . HIS A 1 102 ? -11.609 -0.759 10.789 1 97.94 102 HIS A CA 1
ATOM 768 C C . HIS A 1 102 ? -10.625 -0.54 9.648 1 97.94 102 HIS A C 1
ATOM 770 O O . HIS A 1 102 ? -9.844 0.416 9.664 1 97.94 102 HIS A O 1
ATOM 776 N N . SER A 1 103 ? -10.68 -1.393 8.664 1 98.62 103 SER A N 1
ATOM 777 C CA . SER A 1 103 ? -9.797 -1.34 7.512 1 98.62 103 SER A CA 1
ATOM 778 C C . SER A 1 103 ? -10.578 -1.428 6.207 1 98.62 103 SER A C 1
ATOM 780 O O . SER A 1 103 ? -11.602 -2.109 6.137 1 98.62 103 SER A O 1
ATOM 782 N N . CYS A 1 104 ? -10.102 -0.745 5.191 1 98.44 104 CYS A N 1
ATOM 783 C CA . CYS A 1 104 ? -10.695 -0.872 3.863 1 98.44 104 CYS A CA 1
ATOM 784 C C . CYS A 1 104 ? -10.555 -2.295 3.338 1 98.44 104 CYS A C 1
ATOM 786 O O . CYS A 1 104 ? -11.242 -2.684 2.391 1 98.44 104 CYS A O 1
ATOM 788 N N . PHE A 1 105 ? -9.664 -3.109 3.887 1 98.62 105 PHE A N 1
ATOM 789 C CA . PHE A 1 105 ? -9.375 -4.449 3.391 1 98.62 105 PHE A CA 1
ATOM 790 C C . PHE A 1 105 ? -10.219 -5.488 4.113 1 98.62 105 PHE A C 1
ATOM 792 O O . PHE A 1 105 ? -9.977 -6.691 3.988 1 98.62 105 PHE A O 1
ATOM 799 N N . ASP A 1 106 ? -11.219 -5.039 4.785 1 95.62 106 ASP A N 1
ATOM 800 C CA . ASP A 1 106 ? -12.156 -5.953 5.438 1 95.62 106 ASP A CA 1
ATOM 801 C C . ASP A 1 106 ? -13.297 -6.328 4.5 1 95.62 106 ASP A C 1
ATOM 803 O O . ASP A 1 106 ? -14.125 -7.18 4.832 1 95.62 106 ASP A O 1
ATOM 807 N N . ALA A 1 107 ? -13.195 -5.863 3.289 1 89.88 107 ALA A N 1
ATOM 808 C CA . ALA A 1 107 ? -14.336 -5.938 2.385 1 89.88 107 ALA A CA 1
ATOM 809 C C . ALA A 1 107 ? -14.375 -7.273 1.65 1 89.88 107 ALA A C 1
ATOM 811 O O . ALA A 1 107 ? -15.445 -7.859 1.469 1 89.88 107 ALA A O 1
ATOM 812 N N . ALA A 1 108 ? -13.32 -7.797 1.202 1 94.81 108 ALA A N 1
ATOM 813 C CA . ALA A 1 108 ? -13.344 -8.977 0.34 1 94.81 108 ALA A CA 1
ATOM 814 C C . ALA A 1 108 ? -12.062 -9.789 0.482 1 94.81 108 ALA A C 1
ATOM 816 O O . ALA A 1 108 ? -10.961 -9.242 0.375 1 94.81 108 ALA A O 1
ATOM 817 N N . VAL A 1 109 ? -12.266 -11.07 0.661 1 97.75 109 VAL A N 1
ATOM 818 C CA . VAL A 1 109 ? -11.148 -12.016 0.664 1 97.75 109 VAL A CA 1
ATOM 819 C C . VAL A 1 109 ? -11.086 -12.742 -0.676 1 97.75 109 VAL A C 1
ATOM 821 O O . VAL A 1 109 ? -12.023 -13.445 -1.053 1 97.75 109 VAL A O 1
ATOM 824 N N . LEU A 1 110 ? -10.008 -12.516 -1.432 1 98.56 110 LEU A N 1
ATOM 825 C CA . LEU A 1 110 ? -9.852 -13.156 -2.732 1 98.56 110 LEU A CA 1
ATOM 826 C C . LEU A 1 110 ? -9.172 -14.516 -2.592 1 98.56 110 LEU A C 1
ATOM 828 O O . LEU A 1 110 ? -9.383 -15.414 -3.41 1 98.56 110 LEU A O 1
ATOM 832 N N . LEU A 1 111 ? -8.25 -14.625 -1.631 1 98.12 111 LEU A N 1
ATOM 833 C CA . LEU A 1 111 ? -7.52 -15.844 -1.304 1 98.12 111 LEU A CA 1
ATOM 834 C C . LEU A 1 111 ? -7.465 -16.062 0.206 1 98.12 111 LEU A C 1
ATOM 836 O O . LEU A 1 111 ? -6.852 -15.266 0.926 1 98.12 111 LEU A O 1
ATOM 840 N N . GLU A 1 112 ? -8.094 -17.062 0.729 1 96.94 112 GLU A N 1
ATOM 841 C CA . GLU A 1 112 ? -8.117 -17.375 2.154 1 96.94 112 GLU A CA 1
ATOM 842 C C . GLU A 1 112 ? -6.742 -17.828 2.641 1 96.94 112 GLU A C 1
ATOM 844 O O . GLU A 1 112 ? -6 -18.484 1.902 1 96.94 112 GLU A O 1
ATOM 849 N N . PRO A 1 113 ? -6.457 -17.484 3.898 1 94.88 113 PRO A N 1
ATOM 850 C CA . PRO A 1 113 ? -5.168 -17.938 4.43 1 94.88 113 PRO A CA 1
ATOM 851 C C . PRO A 1 113 ? -4.996 -19.453 4.355 1 94.88 113 PRO A C 1
ATOM 853 O O . PRO A 1 113 ? -5.961 -20.188 4.543 1 94.88 113 PRO A O 1
ATOM 856 N N . ASP A 1 114 ? -3.777 -19.766 3.969 1 87.5 114 ASP A N 1
ATOM 857 C CA . ASP A 1 114 ? -3.516 -21.203 3.977 1 87.5 114 ASP A CA 1
ATOM 858 C C . ASP A 1 114 ? -3.205 -21.703 5.387 1 87.5 114 ASP A C 1
ATOM 860 O O . ASP A 1 114 ? -2.711 -20.938 6.223 1 87.5 114 ASP A O 1
ATOM 864 N N . ASP A 1 115 ? -3.727 -22.812 6.004 1 71.31 115 ASP A N 1
ATOM 865 C CA . ASP A 1 115 ? -3.561 -23.438 7.316 1 71.31 115 ASP A CA 1
ATOM 866 C C . ASP A 1 115 ? -2.088 -23.703 7.613 1 71.31 115 ASP A C 1
ATOM 868 O O . ASP A 1 115 ? -1.295 -23.922 6.699 1 71.31 115 ASP A O 1
ATOM 872 N N . MET B 1 1 ? -2.807 -17.531 -17.688 1 85.12 1 MET B N 1
ATOM 873 C CA . MET B 1 1 ? -3.809 -17.719 -16.641 1 85.12 1 MET B CA 1
ATOM 874 C C . MET B 1 1 ? -4.828 -16.578 -16.656 1 85.12 1 MET B C 1
ATOM 876 O O . MET B 1 1 ? -4.488 -15.438 -16.969 1 85.12 1 MET B O 1
ATOM 880 N N . THR B 1 2 ? -6.117 -17.031 -16.484 1 94.25 2 THR B N 1
ATOM 881 C CA . THR B 1 2 ? -7.176 -16.031 -16.562 1 94.25 2 THR B CA 1
ATOM 882 C C . THR B 1 2 ? -7.789 -15.773 -15.188 1 94.25 2 THR B C 1
ATOM 884 O O . THR B 1 2 ? -8.031 -16.719 -14.43 1 94.25 2 THR B O 1
ATOM 887 N N . LEU B 1 3 ? -8.008 -14.562 -14.977 1 98 3 LEU B N 1
ATOM 888 C CA . LEU B 1 3 ? -8.594 -14.172 -13.695 1 98 3 LEU B CA 1
ATOM 889 C C . LEU B 1 3 ? -10.07 -14.531 -13.641 1 98 3 LEU B C 1
ATOM 891 O O . LEU B 1 3 ? -10.805 -14.312 -14.609 1 98 3 LEU B O 1
ATOM 895 N N . ASP B 1 4 ? -10.523 -15.156 -12.547 1 97.38 4 ASP B N 1
ATOM 896 C CA . ASP B 1 4 ? -11.938 -15.422 -12.344 1 97.38 4 ASP B CA 1
ATOM 897 C C . ASP B 1 4 ? -12.789 -14.195 -12.672 1 97.38 4 ASP B C 1
ATOM 899 O O . ASP B 1 4 ? -12.562 -13.117 -12.117 1 97.38 4 ASP B O 1
ATOM 903 N N . PRO B 1 5 ? -13.766 -14.312 -13.57 1 97.5 5 PRO B N 1
ATOM 904 C CA . PRO B 1 5 ? -14.562 -13.164 -14 1 97.5 5 PRO B CA 1
ATOM 905 C C . PRO B 1 5 ? -15.258 -12.461 -12.836 1 97.5 5 PRO B C 1
ATOM 907 O O . PRO B 1 5 ? -15.461 -11.242 -12.875 1 97.5 5 PRO B O 1
ATOM 910 N N . LYS B 1 6 ? -15.656 -13.188 -11.82 1 97.44 6 LYS B N 1
ATOM 911 C CA . LYS B 1 6 ? -16.312 -12.578 -10.664 1 97.44 6 LYS B CA 1
ATOM 912 C C . LYS B 1 6 ? -15.344 -11.656 -9.914 1 97.44 6 LYS B C 1
ATOM 914 O O . LYS B 1 6 ? -15.758 -10.617 -9.391 1 97.44 6 LYS B O 1
ATOM 919 N N . ILE B 1 7 ? -14.086 -12.109 -9.836 1 97.94 7 ILE B N 1
ATOM 920 C CA . ILE B 1 7 ? -13.062 -11.266 -9.219 1 97.94 7 ILE B CA 1
ATOM 921 C C . ILE B 1 7 ? -12.766 -10.07 -10.125 1 97.94 7 ILE B C 1
ATOM 923 O O . ILE B 1 7 ? -12.711 -8.93 -9.664 1 97.94 7 ILE B O 1
ATOM 927 N N . ALA B 1 8 ? -12.586 -10.32 -11.391 1 98.12 8 ALA B N 1
ATOM 928 C CA . ALA B 1 8 ? -12.273 -9.281 -12.359 1 98.12 8 ALA B CA 1
ATOM 929 C C . ALA B 1 8 ? -13.312 -8.164 -12.328 1 98.12 8 ALA B C 1
ATOM 931 O O . ALA B 1 8 ? -12.969 -6.984 -12.453 1 98.12 8 ALA B O 1
ATOM 932 N N . ALA B 1 9 ? -14.57 -8.5 -12.125 1 97.94 9 ALA B N 1
ATOM 933 C CA . ALA B 1 9 ? -15.68 -7.551 -12.156 1 97.94 9 ALA B CA 1
ATOM 934 C C . ALA B 1 9 ? -15.633 -6.609 -10.961 1 97.94 9 ALA B C 1
ATOM 936 O O . ALA B 1 9 ? -16.25 -5.539 -10.977 1 97.94 9 ALA B O 1
ATOM 937 N N . ARG B 1 10 ? -14.859 -6.957 -9.969 1 97.94 10 ARG B N 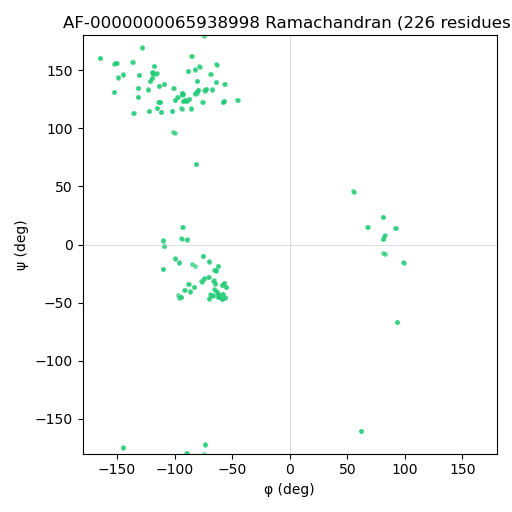1
ATOM 938 C CA . ARG B 1 10 ? -14.797 -6.156 -8.75 1 97.94 10 ARG B CA 1
ATOM 939 C C . ARG B 1 10 ? -13.617 -5.188 -8.789 1 97.94 10 ARG B C 1
ATOM 941 O O . ARG B 1 10 ? -13.531 -4.266 -7.977 1 97.94 10 ARG B O 1
ATOM 948 N N . LEU B 1 11 ? -12.727 -5.418 -9.688 1 98.5 11 LEU B N 1
ATOM 949 C CA . LEU B 1 11 ? -11.5 -4.625 -9.711 1 98.5 11 LEU B CA 1
ATOM 950 C C . LEU B 1 11 ? -11.734 -3.281 -10.391 1 98.5 11 LEU B C 1
ATOM 952 O O . LEU B 1 11 ? -12.445 -3.205 -11.398 1 98.5 11 LEU B O 1
ATOM 956 N N . LYS B 1 12 ? -11.32 -2.295 -9.828 1 97.75 12 LYS B N 1
ATOM 957 C CA . LYS B 1 12 ? -11.18 -0.987 -10.469 1 97.75 12 LYS B CA 1
ATOM 958 C C . LYS B 1 12 ? -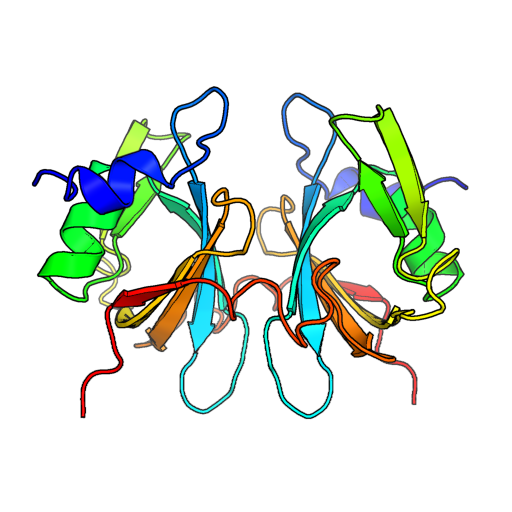9.734 -0.714 -10.852 1 97.75 12 LYS B C 1
ATOM 960 O O . LYS B 1 12 ? -8.945 -0.22 -10.039 1 97.75 12 LYS B O 1
ATOM 965 N N . ARG B 1 13 ? -9.414 -0.969 -12.031 1 98.06 13 ARG B N 1
ATOM 966 C CA . ARG B 1 13 ? -8.055 -0.816 -12.539 1 98.06 13 ARG B CA 1
ATOM 967 C C . ARG B 1 13 ? -7.773 0.633 -12.922 1 98.06 13 ARG B C 1
ATOM 969 O O . ARG B 1 13 ? -8.695 1.385 -13.25 1 98.06 13 ARG B O 1
ATOM 976 N N . ASN B 1 14 ? -6.512 0.99 -12.797 1 95.44 14 ASN B N 1
ATOM 977 C CA . ASN B 1 14 ? -6.172 2.318 -13.297 1 95.44 14 ASN B CA 1
ATOM 978 C C . ASN B 1 14 ? -6.152 2.357 -14.82 1 95.44 14 ASN B C 1
ATOM 980 O O . ASN B 1 14 ? -6.559 1.395 -15.477 1 95.44 14 ASN B O 1
ATOM 984 N N . ALA B 1 15 ? -5.691 3.484 -15.344 1 93.38 15 ALA B N 1
ATOM 985 C CA . ALA B 1 15 ? -5.75 3.711 -16.781 1 93.38 15 ALA B CA 1
ATOM 986 C C . ALA B 1 15 ? -4.879 2.709 -17.531 1 93.38 15 ALA B C 1
ATOM 988 O O . ALA B 1 15 ? -5.109 2.438 -18.719 1 93.38 15 ALA B O 1
ATOM 989 N N . ASP B 1 16 ? -3.838 2.082 -16.828 1 94.81 16 ASP B N 1
ATOM 990 C CA . ASP B 1 16 ? -2.928 1.123 -17.453 1 94.81 16 ASP B CA 1
ATOM 991 C C . ASP B 1 16 ? -3.412 -0.309 -17.234 1 94.81 16 ASP B C 1
ATOM 993 O O . ASP B 1 16 ? -2.691 -1.265 -17.531 1 94.81 16 ASP B O 1
ATOM 997 N N . GLY B 1 17 ? -4.551 -0.476 -16.656 1 96.81 17 GLY B N 1
ATOM 998 C CA . GLY B 1 17 ? -5.105 -1.803 -16.438 1 96.81 17 GLY B CA 1
ATOM 999 C C . GLY B 1 17 ? -4.535 -2.5 -15.219 1 96.81 17 GLY B C 1
ATOM 1000 O O . GLY B 1 17 ? -4.551 -3.729 -15.133 1 96.81 17 GLY B O 1
ATOM 1001 N N . LEU B 1 18 ? -4.027 -1.678 -14.281 1 98.12 18 LEU B N 1
ATOM 1002 C CA . LEU B 1 18 ? -3.312 -2.266 -13.156 1 98.12 18 LEU B CA 1
ATOM 1003 C C . LEU B 1 18 ? -4.02 -1.958 -11.836 1 98.12 18 LEU B C 1
ATOM 1005 O O . LEU B 1 18 ? -4.754 -0.972 -11.742 1 98.12 18 LEU B O 1
ATOM 1009 N N . VAL B 1 19 ? -3.834 -2.809 -10.836 1 98.44 19 VAL B N 1
ATOM 1010 C CA . VAL B 1 19 ? -4.246 -2.562 -9.461 1 98.44 19 VAL B CA 1
ATOM 1011 C C . VAL B 1 19 ? -3.016 -2.492 -8.562 1 98.44 19 VAL B C 1
ATOM 1013 O O . VAL B 1 19 ? -1.997 -3.131 -8.836 1 98.44 19 VAL B O 1
ATOM 1016 N N . THR B 1 20 ? -3.113 -1.667 -7.547 1 98.69 20 THR B N 1
ATOM 1017 C CA . THR B 1 20 ? -2.043 -1.559 -6.562 1 98.69 20 THR B CA 1
ATOM 1018 C C . THR B 1 20 ? -2.012 -2.791 -5.66 1 98.69 20 THR B C 1
ATOM 1020 O O . THR B 1 20 ? -3.059 -3.275 -5.227 1 98.69 20 THR B O 1
ATOM 1023 N N . ALA B 1 21 ? -0.854 -3.326 -5.457 1 98.94 21 ALA B N 1
ATOM 1024 C CA . ALA B 1 21 ? -0.674 -4.422 -4.508 1 98.94 21 ALA B CA 1
ATOM 1025 C C . ALA B 1 21 ? 0.213 -3.998 -3.342 1 98.94 21 ALA B C 1
ATOM 1027 O O . ALA B 1 21 ? 1.363 -3.602 -3.541 1 98.94 21 ALA B O 1
ATOM 1028 N N . VAL B 1 22 ? -0.309 -4.004 -2.186 1 98.94 22 VAL B N 1
ATOM 1029 C CA . VAL B 1 22 ? 0.46 -3.818 -0.959 1 98.94 22 VAL B CA 1
ATOM 1030 C C . VAL B 1 22 ? 0.871 -5.176 -0.396 1 98.94 22 VAL B C 1
ATOM 1032 O O . VAL B 1 22 ? 0.042 -6.082 -0.275 1 98.94 22 VAL B O 1
ATOM 1035 N N . VAL B 1 23 ? 2.131 -5.316 -0.079 1 98.94 23 VAL B N 1
ATOM 1036 C CA . VAL B 1 23 ? 2.648 -6.598 0.391 1 98.94 23 VAL B CA 1
ATOM 1037 C C . VAL B 1 23 ? 3.057 -6.48 1.858 1 98.94 23 VAL B C 1
ATOM 1039 O O . VAL B 1 23 ? 3.92 -5.676 2.209 1 98.94 23 VAL B O 1
ATOM 1042 N N . GLN B 1 24 ? 2.494 -7.297 2.66 1 98.88 24 GLN B N 1
ATOM 1043 C CA . GLN B 1 24 ? 2.762 -7.324 4.094 1 98.88 24 GLN B CA 1
ATOM 1044 C C . GLN B 1 24 ? 3.277 -8.695 4.531 1 98.88 24 GLN B C 1
ATOM 1046 O O . GLN B 1 24 ? 2.734 -9.727 4.133 1 98.88 24 GLN B O 1
ATOM 1051 N N . GLU B 1 25 ? 4.223 -8.664 5.422 1 98.69 25 GLU B N 1
ATOM 1052 C CA . GLU B 1 25 ? 4.82 -9.906 5.902 1 98.69 25 GLU B CA 1
ATOM 1053 C C . GLU B 1 25 ? 3.973 -10.539 7 1 98.69 25 GLU B C 1
ATOM 1055 O O . GLU B 1 25 ? 3.578 -9.859 7.953 1 98.69 25 GLU B O 1
ATOM 1060 N N . ARG B 1 26 ? 3.727 -11.773 6.797 1 97.69 26 ARG B N 1
ATOM 1061 C CA . ARG B 1 26 ? 3.078 -12.539 7.852 1 97.69 26 ARG B CA 1
ATOM 1062 C C . ARG B 1 26 ? 3.961 -12.625 9.094 1 97.69 26 ARG B C 1
ATOM 1064 O O . ARG B 1 26 ? 5.16 -12.891 8.992 1 97.69 26 ARG B O 1
ATOM 1071 N N . GLY B 1 27 ? 3.381 -12.508 10.273 1 95.56 27 GLY B N 1
ATOM 1072 C CA . GLY B 1 27 ? 4.145 -12.586 11.508 1 95.56 27 GLY B CA 1
ATOM 1073 C C . GLY B 1 27 ? 4.59 -11.234 12.023 1 95.56 27 GLY B C 1
ATOM 1074 O O . GLY B 1 27 ? 3.992 -10.688 12.953 1 95.56 27 GLY B O 1
ATOM 1075 N N . SER B 1 28 ? 5.531 -10.516 11.25 1 97.19 28 SER B N 1
ATOM 1076 C CA . SER B 1 28 ? 6.062 -9.234 11.703 1 97.19 28 SER B CA 1
ATOM 1077 C C . SER B 1 28 ? 5.055 -8.109 11.492 1 97.19 28 SER B C 1
ATOM 1079 O O . SER B 1 28 ? 5.07 -7.109 12.211 1 97.19 28 SER B O 1
ATOM 1081 N N . GLY B 1 29 ? 4.25 -8.242 10.453 1 98.19 29 GLY B N 1
ATOM 1082 C CA . GLY B 1 29 ? 3.324 -7.1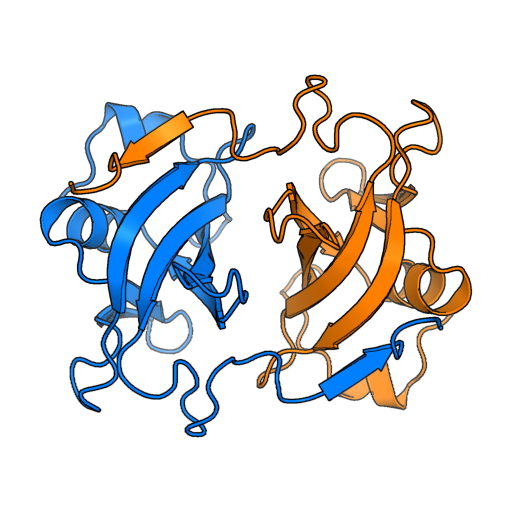88 10.086 1 98.19 29 GLY B CA 1
ATOM 1083 C C . GLY B 1 29 ? 3.975 -6.078 9.281 1 98.19 29 GLY B C 1
ATOM 1084 O O . GLY B 1 29 ? 3.328 -5.082 8.953 1 98.19 29 GLY B O 1
ATOM 1085 N N . ASP B 1 30 ? 5.242 -6.27 8.945 1 98.5 30 ASP B N 1
ATOM 1086 C CA . ASP B 1 30 ? 5.93 -5.227 8.195 1 98.5 30 ASP B CA 1
ATOM 1087 C C . ASP B 1 30 ? 5.348 -5.09 6.789 1 98.5 30 ASP B C 1
ATOM 1089 O O . ASP B 1 30 ? 5.07 -6.09 6.125 1 98.5 30 ASP B O 1
ATOM 1093 N N . VAL B 1 31 ? 5.094 -3.842 6.391 1 98.94 31 VAL B N 1
ATOM 1094 C CA . VAL B 1 31 ? 4.84 -3.6 4.977 1 98.94 31 VAL B CA 1
ATOM 1095 C C . VAL B 1 31 ? 6.148 -3.652 4.195 1 98.94 31 VAL B C 1
ATOM 1097 O O . VAL B 1 31 ? 7.062 -2.863 4.449 1 98.94 31 VAL B O 1
ATOM 1100 N N . LEU B 1 32 ? 6.215 -4.516 3.23 1 98.88 32 LEU B N 1
ATOM 1101 C CA . LEU B 1 32 ? 7.48 -4.801 2.568 1 98.88 32 LEU B CA 1
ATOM 1102 C C . LEU B 1 32 ? 7.645 -3.955 1.312 1 98.88 32 LEU B C 1
ATOM 1104 O O . LEU B 1 32 ? 8.734 -3.441 1.041 1 98.88 32 LEU B O 1
ATOM 1108 N N . MET B 1 33 ? 6.594 -3.842 0.462 1 98.75 33 MET B N 1
ATOM 1109 C CA . MET B 1 33 ? 6.691 -3.154 -0.822 1 98.75 33 MET B CA 1
ATOM 1110 C C . MET B 1 33 ? 5.305 -2.859 -1.387 1 98.75 33 MET B C 1
ATOM 1112 O O . MET B 1 33 ? 4.301 -3.359 -0.875 1 98.75 33 MET B O 1
ATOM 1116 N N . VAL B 1 34 ? 5.293 -1.982 -2.242 1 98.75 34 VAL B N 1
ATOM 1117 C CA . VAL B 1 34 ? 4.152 -1.733 -3.117 1 98.75 34 VAL B CA 1
ATOM 1118 C C . VAL B 1 34 ? 4.527 -2.066 -4.559 1 98.75 34 VAL B C 1
ATOM 1120 O O . VAL B 1 34 ? 5.629 -1.751 -5.012 1 98.75 34 VAL B O 1
ATOM 1123 N N . ALA B 1 35 ? 3.631 -2.727 -5.242 1 98.38 35 ALA B N 1
ATOM 1124 C CA . ALA B 1 35 ? 3.838 -3.098 -6.641 1 98.38 35 ALA B CA 1
ATOM 1125 C C . ALA B 1 35 ? 2.529 -3.043 -7.422 1 98.38 35 ALA B C 1
ATOM 1127 O O . ALA B 1 35 ? 1.53 -2.506 -6.934 1 98.38 35 ALA B O 1
ATOM 1128 N N . TRP B 1 36 ? 2.582 -3.457 -8.672 1 98.25 36 TRP B N 1
ATOM 1129 C CA . TRP B 1 36 ? 1.422 -3.453 -9.562 1 98.25 36 TRP B CA 1
ATOM 1130 C C . TRP B 1 36 ? 1.095 -4.867 -10.031 1 98.25 36 TRP B C 1
ATOM 1132 O O . TRP B 1 36 ? 1.991 -5.699 -10.188 1 98.25 36 TRP B O 1
ATOM 1142 N N . MET B 1 37 ? -0.166 -5.059 -10.211 1 98.69 37 MET B N 1
ATOM 1143 C CA . MET B 1 37 ? -0.607 -6.312 -10.82 1 98.69 37 MET B CA 1
ATOM 1144 C C . MET B 1 37 ? -1.604 -6.051 -11.945 1 98.69 37 MET B C 1
ATOM 1146 O O . MET B 1 37 ? -2.465 -5.18 -11.828 1 98.69 37 MET B O 1
ATOM 1150 N N . ASN B 1 38 ? -1.438 -6.719 -13.078 1 98.25 38 ASN B N 1
ATOM 1151 C CA . ASN B 1 38 ? -2.541 -6.871 -14.016 1 98.25 38 ASN B CA 1
ATOM 1152 C C . ASN B 1 38 ? -3.361 -8.125 -13.727 1 98.25 38 ASN B C 1
ATOM 1154 O O . ASN B 1 38 ? -3.08 -8.844 -12.766 1 98.25 38 ASN B O 1
ATOM 1158 N N . ASP B 1 39 ? -4.359 -8.32 -14.539 1 98.19 39 ASP B N 1
ATOM 1159 C CA . ASP B 1 39 ? -5.254 -9.445 -14.297 1 98.19 39 ASP B CA 1
ATOM 1160 C C . ASP B 1 39 ? -4.484 -10.766 -14.289 1 98.19 39 ASP B C 1
ATOM 1162 O O . ASP B 1 39 ? -4.723 -11.625 -13.438 1 98.19 39 ASP B O 1
ATOM 1166 N N . GLU B 1 40 ? -3.607 -10.906 -15.18 1 98 40 GLU B N 1
ATOM 1167 C CA . GLU B 1 40 ? -2.871 -12.164 -15.312 1 98 40 GLU B CA 1
ATOM 1168 C C . GLU B 1 40 ? -1.978 -12.406 -14.102 1 98 40 GLU B C 1
ATOM 1170 O O . GLU B 1 40 ? -1.896 -13.531 -13.602 1 98 40 GLU B O 1
ATOM 1175 N N . ALA B 1 41 ? -1.293 -11.375 -13.656 1 98.69 41 ALA B N 1
ATOM 1176 C CA . ALA B 1 41 ? -0.433 -11.5 -12.484 1 98.69 41 ALA B CA 1
ATOM 1177 C C . ALA B 1 41 ? -1.244 -11.883 -11.25 1 98.69 41 ALA B C 1
ATOM 1179 O O . ALA B 1 41 ? -0.828 -12.75 -10.469 1 98.69 41 ALA B O 1
ATOM 1180 N N . LEU B 1 42 ? -2.391 -11.211 -11.062 1 98.81 42 LEU B N 1
ATOM 1181 C CA . LEU B 1 42 ? -3.254 -11.547 -9.938 1 98.81 42 LEU B CA 1
ATOM 1182 C C . LEU B 1 42 ? -3.771 -12.977 -10.047 1 98.81 42 LEU B C 1
ATOM 1184 O O . LEU B 1 42 ? -3.766 -13.719 -9.07 1 98.81 42 LEU B O 1
ATOM 1188 N N . ALA B 1 43 ? -4.176 -13.367 -11.266 1 98.75 43 ALA B N 1
ATOM 1189 C CA . ALA B 1 43 ? -4.656 -14.727 -11.484 1 98.75 43 ALA B CA 1
ATOM 1190 C C . ALA B 1 43 ? -3.588 -15.75 -11.109 1 98.75 43 ALA B C 1
ATOM 1192 O O . ALA B 1 43 ? -3.871 -16.719 -10.391 1 98.75 43 ALA B O 1
ATOM 1193 N N . ARG B 1 44 ? -2.383 -15.531 -11.562 1 98.44 44 ARG B N 1
ATOM 1194 C CA . ARG B 1 44 ? -1.287 -16.453 -11.258 1 98.44 44 ARG B CA 1
ATOM 1195 C C . ARG B 1 44 ? -1.023 -16.5 -9.758 1 98.44 44 ARG B C 1
ATOM 1197 O O . ARG B 1 44 ? -0.802 -17.578 -9.203 1 98.44 44 ARG B O 1
ATOM 1204 N N . THR B 1 45 ? -0.979 -15.352 -9.094 1 98.81 45 THR B N 1
ATOM 1205 C CA . THR B 1 45 ? -0.768 -15.289 -7.648 1 98.81 45 THR B CA 1
ATOM 1206 C C . THR B 1 45 ? -1.823 -16.109 -6.91 1 98.81 45 THR B C 1
ATOM 1208 O O . THR B 1 45 ? -1.495 -16.891 -6.023 1 98.81 45 THR B O 1
ATOM 1211 N N . LEU B 1 46 ? -3.098 -15.922 -7.316 1 98.62 46 LEU B N 1
ATOM 1212 C CA . LEU B 1 46 ? -4.195 -16.609 -6.645 1 98.62 46 LEU B CA 1
ATOM 1213 C C . LEU B 1 46 ? -4.109 -18.109 -6.855 1 98.62 46 LEU B C 1
ATOM 1215 O O . LEU B 1 46 ? -4.48 -18.891 -5.973 1 98.62 46 LEU B O 1
ATOM 1219 N N . GLN B 1 47 ? -3.578 -18.484 -7.98 1 98.25 47 GLN B N 1
ATOM 1220 C CA . GLN B 1 47 ? -3.527 -19.906 -8.328 1 98.25 47 GLN B CA 1
ATOM 1221 C C . GLN B 1 47 ? -2.32 -20.594 -7.684 1 98.25 47 GLN B C 1
ATOM 1223 O O . GLN B 1 47 ? -2.414 -21.734 -7.23 1 98.25 47 GLN B O 1
ATOM 1228 N N . THR B 1 48 ? -1.207 -19.875 -7.609 1 98.25 48 THR B N 1
ATOM 1229 C CA . THR B 1 48 ? 0.042 -20.562 -7.297 1 98.25 48 THR B CA 1
ATOM 1230 C C . THR B 1 48 ? 0.521 -20.188 -5.895 1 98.25 48 THR B C 1
ATOM 1232 O O . THR B 1 48 ? 1.386 -20.859 -5.332 1 98.25 48 THR B O 1
ATOM 1235 N N . ARG B 1 49 ? 0.053 -19.062 -5.363 1 98.56 49 ARG B N 1
ATOM 1236 C CA . ARG B 1 49 ? 0.495 -18.453 -4.105 1 98.56 49 ARG B CA 1
ATOM 1237 C C . ARG B 1 49 ? 1.931 -17.953 -4.215 1 98.56 49 ARG B C 1
ATOM 1239 O O . ARG B 1 49 ? 2.607 -17.766 -3.199 1 98.56 49 ARG B O 1
ATOM 1246 N N . GLU B 1 50 ? 2.393 -17.859 -5.43 1 98.56 50 GLU B N 1
ATOM 1247 C CA . GLU B 1 50 ? 3.635 -17.156 -5.715 1 98.56 50 GLU B CA 1
ATOM 1248 C C . GLU B 1 50 ? 3.365 -15.703 -6.098 1 98.56 50 GLU B C 1
ATOM 1250 O O . GLU B 1 50 ? 2.734 -15.43 -7.121 1 98.56 50 GLU B O 1
ATOM 1255 N N . ALA B 1 51 ? 3.865 -14.844 -5.277 1 98.88 51 ALA B N 1
ATOM 1256 C CA . ALA B 1 51 ? 3.584 -13.445 -5.586 1 98.88 51 ALA B CA 1
ATOM 1257 C C . ALA B 1 51 ? 4.086 -13.078 -6.977 1 98.88 51 ALA B C 1
ATOM 1259 O O . ALA B 1 51 ? 5.273 -13.242 -7.281 1 98.88 51 ALA B O 1
ATOM 1260 N N . THR B 1 52 ? 3.254 -12.625 -7.809 1 98.81 52 THR B N 1
ATOM 1261 C CA . THR B 1 52 ? 3.533 -12.219 -9.188 1 98.81 52 THR B CA 1
ATOM 1262 C C . THR B 1 52 ? 3.107 -10.773 -9.422 1 98.81 52 THR B C 1
ATOM 1264 O O . THR B 1 52 ? 2.014 -10.367 -9.023 1 98.81 52 THR B O 1
ATOM 1267 N N . TYR B 1 53 ? 3.992 -10.031 -10.055 1 98.62 53 TYR B N 1
ATOM 1268 C CA . TYR B 1 53 ? 3.725 -8.609 -10.258 1 98.62 53 TYR B CA 1
ATOM 1269 C C . TYR B 1 53 ? 3.9 -8.219 -11.719 1 98.62 53 TYR B C 1
ATOM 1271 O O . TYR B 1 53 ? 4.27 -9.055 -12.547 1 98.62 53 TYR B O 1
ATOM 1279 N N . TYR B 1 54 ? 3.486 -7.039 -12.008 1 98.25 54 TYR B N 1
ATOM 1280 C CA . TYR B 1 54 ? 3.631 -6.465 -13.344 1 98.25 54 TYR B CA 1
ATOM 1281 C C . TYR B 1 54 ? 4.574 -5.266 -13.32 1 98.25 54 TYR B C 1
ATOM 1283 O O . TYR B 1 54 ? 4.402 -4.348 -12.516 1 98.25 54 TYR B O 1
ATOM 1291 N N . SER B 1 55 ? 5.598 -5.398 -14.125 1 95.75 55 SER B N 1
ATOM 1292 C CA . SER B 1 55 ? 6.523 -4.285 -14.297 1 95.75 55 SER B CA 1
ATOM 1293 C C . SER B 1 55 ? 6.031 -3.318 -15.367 1 95.75 55 SER B C 1
ATOM 1295 O O . SER B 1 55 ? 5.965 -3.672 -16.547 1 95.75 55 SER B O 1
ATOM 1297 N N . ARG B 1 56 ? 5.781 -2.174 -14.977 1 92.69 56 ARG B N 1
ATOM 1298 C CA . ARG B 1 56 ? 5.324 -1.165 -15.93 1 92.69 56 ARG B CA 1
ATOM 1299 C C . ARG B 1 56 ? 6.441 -0.776 -16.891 1 92.69 56 ARG B C 1
ATOM 1301 O O . ARG B 1 56 ? 6.199 -0.583 -18.078 1 92.69 56 ARG B O 1
ATOM 1308 N N . SER B 1 57 ? 7.676 -0.594 -16.359 1 89.88 57 SER B N 1
ATOM 1309 C CA . SER B 1 57 ? 8.812 -0.199 -17.188 1 89.88 57 SER B CA 1
ATOM 1310 C C . SER B 1 57 ? 9.156 -1.283 -18.203 1 89.88 57 SER B C 1
ATOM 1312 O O . SER B 1 57 ? 9.5 -0.982 -19.344 1 89.88 57 SER B O 1
ATOM 1314 N N . ARG B 1 58 ? 8.984 -2.598 -17.875 1 92.88 58 ARG B N 1
ATOM 1315 C CA . ARG B 1 58 ? 9.344 -3.711 -18.75 1 92.88 58 ARG B CA 1
ATOM 1316 C C . ARG B 1 58 ? 8.117 -4.25 -19.469 1 92.88 58 ARG B C 1
ATOM 1318 O O . ARG B 1 58 ? 8.242 -5.055 -20.406 1 92.88 58 ARG B O 1
ATOM 1325 N N . ALA B 1 59 ? 6.953 -3.816 -19.016 1 93.75 59 ALA B N 1
ATOM 1326 C CA . ALA B 1 59 ? 5.676 -4.258 -19.562 1 93.75 59 ALA B CA 1
ATOM 1327 C C . ALA B 1 59 ? 5.559 -5.781 -19.531 1 93.75 59 ALA B C 1
ATOM 1329 O O . ALA B 1 59 ? 5.207 -6.402 -20.547 1 93.75 59 ALA B O 1
ATOM 1330 N N . GLU B 1 60 ? 5.902 -6.344 -18.438 1 95.12 60 GLU B N 1
ATOM 1331 C CA . GLU B 1 60 ? 5.797 -7.793 -18.297 1 95.12 60 GLU B CA 1
ATOM 1332 C C . GLU B 1 60 ? 5.543 -8.188 -16.844 1 95.12 60 GLU B C 1
ATOM 1334 O O . GLU B 1 60 ? 5.863 -7.43 -15.922 1 95.12 60 GLU B O 1
ATOM 1339 N N . GLN B 1 61 ? 4.953 -9.391 -16.75 1 95.06 61 GLN B N 1
ATOM 1340 C CA . GLN B 1 61 ? 4.789 -9.969 -15.422 1 95.06 61 GLN B CA 1
ATOM 1341 C C . GLN B 1 61 ? 6.098 -10.578 -14.914 1 95.06 61 GLN B C 1
ATOM 1343 O O . GLN B 1 61 ? 6.949 -10.977 -15.711 1 95.06 61 GLN B O 1
ATOM 1348 N N . TRP B 1 62 ? 6.227 -10.617 -13.672 1 96.81 62 TRP B N 1
ATOM 1349 C CA . TRP B 1 62 ? 7.383 -11.266 -13.062 1 96.81 62 TRP B CA 1
ATOM 1350 C C . TRP B 1 62 ? 7.016 -11.859 -11.703 1 96.81 62 TRP B C 1
ATOM 1352 O O . TRP B 1 62 ? 6.191 -11.305 -10.977 1 96.81 62 TRP B O 1
ATOM 1362 N N . VAL B 1 63 ? 7.59 -13 -11.414 1 97.56 63 VAL B N 1
ATOM 1363 C CA . VAL B 1 63 ? 7.441 -13.664 -10.125 1 97.56 63 VAL B CA 1
ATOM 1364 C C . VAL B 1 63 ? 8.531 -13.188 -9.172 1 97.56 63 VAL B C 1
ATOM 1366 O O . VAL B 1 63 ? 9.727 -13.281 -9.484 1 97.56 63 VAL B O 1
ATOM 1369 N N . LYS B 1 64 ? 8.109 -12.664 -8.047 1 97.62 64 LYS B N 1
ATOM 1370 C CA . LYS B 1 64 ? 9.07 -12.164 -7.07 1 97.62 64 LYS B CA 1
ATOM 1371 C C . LYS B 1 64 ? 10.047 -13.258 -6.656 1 97.62 64 LYS B C 1
ATOM 1373 O O . LYS B 1 64 ? 9.641 -14.312 -6.168 1 97.62 64 LYS B O 1
ATOM 1378 N N . GLY B 1 65 ? 11.328 -12.969 -6.84 1 96.31 65 GLY B N 1
ATOM 1379 C CA . GLY B 1 65 ? 12.383 -13.844 -6.359 1 96.31 65 GLY B CA 1
ATOM 1380 C C . GLY B 1 65 ? 12.672 -15 -7.293 1 96.31 65 GLY B C 1
ATOM 1381 O O . GLY B 1 65 ? 13.445 -15.906 -6.957 1 96.31 65 GLY B O 1
ATOM 1382 N N . ALA B 1 66 ? 12.07 -15.039 -8.539 1 94 66 ALA B N 1
ATOM 1383 C CA . ALA B 1 66 ? 12.312 -16.141 -9.477 1 94 66 ALA B CA 1
ATOM 1384 C C . ALA B 1 66 ? 13.797 -16.25 -9.812 1 94 66 ALA B C 1
ATOM 1386 O O . ALA B 1 66 ? 14.32 -17.359 -9.969 1 94 66 ALA B O 1
ATOM 1387 N N . THR B 1 67 ? 14.453 -15.125 -9.883 1 92.06 67 THR B N 1
ATOM 1388 C CA . THR B 1 67 ? 15.867 -15.117 -10.227 1 92.06 67 THR B CA 1
ATOM 1389 C C . THR B 1 67 ? 16.734 -15.055 -8.969 1 92.06 67 THR B C 1
ATOM 1391 O O . THR B 1 67 ? 17.672 -15.836 -8.82 1 92.06 67 THR B O 1
ATOM 1394 N N . SER B 1 68 ? 16.438 -14.273 -8.023 1 93.31 68 SER B N 1
ATOM 1395 C CA . SER B 1 68 ? 17.266 -13.977 -6.855 1 93.31 68 SER B CA 1
ATOM 1396 C C . SER B 1 68 ? 17.062 -15.023 -5.766 1 93.31 68 SER B C 1
ATOM 1398 O O . SER B 1 68 ? 17.859 -15.117 -4.832 1 93.31 68 SER B O 1
ATOM 1400 N N . GLY B 1 69 ? 15.922 -15.844 -5.848 1 96.75 69 GLY B N 1
ATOM 1401 C CA . GLY B 1 69 ? 15.57 -16.75 -4.766 1 96.75 69 GLY B CA 1
ATOM 1402 C C . GLY B 1 69 ? 14.844 -16.062 -3.625 1 96.75 69 GLY B C 1
ATOM 1403 O O . GLY B 1 69 ? 14.391 -16.719 -2.688 1 96.75 69 GLY B O 1
ATOM 1404 N N . HIS B 1 70 ? 14.719 -14.734 -3.604 1 97.81 70 HIS B N 1
ATOM 1405 C CA . HIS B 1 70 ? 14.008 -13.992 -2.564 1 97.81 70 HIS B CA 1
ATOM 1406 C C . HIS B 1 70 ? 12.508 -14 -2.809 1 97.81 70 HIS B C 1
ATOM 1408 O O . HIS B 1 70 ? 11.906 -12.953 -3.051 1 97.81 70 HIS B O 1
ATOM 1414 N N . THR B 1 71 ? 11.867 -15.141 -2.66 1 98.5 71 THR B N 1
ATOM 1415 C CA . THR B 1 71 ? 10.492 -15.383 -3.078 1 98.5 71 THR B CA 1
ATOM 1416 C C . THR B 1 71 ? 9.516 -14.938 -2 1 98.5 71 THR B C 1
ATOM 1418 O O . THR B 1 71 ? 9.906 -14.703 -0.854 1 98.5 71 THR B O 1
ATOM 1421 N N . GLN B 1 72 ? 8.312 -14.789 -2.436 1 98.75 72 GLN B N 1
ATOM 1422 C CA . GLN B 1 72 ? 7.18 -14.508 -1.563 1 98.75 72 GLN B CA 1
ATOM 1423 C C . GLN B 1 72 ? 6.102 -15.578 -1.706 1 98.75 72 GLN B C 1
ATOM 1425 O O . GLN B 1 72 ? 5.496 -15.719 -2.771 1 98.75 72 GLN B O 1
ATOM 1430 N N . HIS B 1 73 ? 5.871 -16.297 -0.675 1 98.75 73 HIS B N 1
ATOM 1431 C CA . HIS B 1 73 ? 4.711 -17.188 -0.618 1 98.75 73 HIS B CA 1
ATOM 1432 C C . HIS B 1 73 ? 3.484 -16.453 -0.087 1 98.75 73 HIS B C 1
ATOM 1434 O O . HIS B 1 73 ? 3.498 -15.938 1.036 1 98.75 73 HIS B O 1
ATOM 1440 N N . VAL B 1 74 ? 2.424 -16.484 -0.84 1 98.81 74 VAL B N 1
ATOM 1441 C CA . VAL B 1 74 ? 1.237 -15.703 -0.5 1 98.81 74 VAL B CA 1
ATOM 1442 C C . VAL B 1 74 ? 0.277 -16.562 0.323 1 98.81 74 VAL B C 1
ATOM 1444 O O . VAL B 1 74 ? -0.173 -17.609 -0.135 1 98.81 74 VAL B O 1
ATOM 1447 N N . HIS B 1 75 ? -0.021 -16.031 1.476 1 98.75 75 HIS B N 1
ATOM 1448 C CA . HIS B 1 75 ? -0.94 -16.734 2.361 1 98.75 75 HIS B CA 1
ATOM 1449 C C . HIS B 1 75 ? -2.381 -16.297 2.125 1 98.75 75 HIS B C 1
ATOM 1451 O O . HIS B 1 75 ? -3.299 -17.109 2.145 1 98.75 75 HIS B O 1
ATOM 1457 N N . SER B 1 76 ? -2.574 -15.008 1.896 1 98.75 76 SER B N 1
ATOM 1458 C CA . SER B 1 76 ? -3.914 -14.484 1.646 1 98.75 76 SER B CA 1
ATOM 1459 C C . SER B 1 76 ? -3.865 -13.234 0.774 1 98.75 76 SER B C 1
ATOM 1461 O O . SER B 1 76 ? -2.818 -12.594 0.655 1 98.75 76 SER B O 1
ATOM 1463 N N . VAL B 1 77 ? -4.93 -12.977 0.108 1 98.88 77 VAL B N 1
ATOM 1464 C CA . VAL B 1 77 ? -5.137 -11.773 -0.685 1 98.88 77 VAL B CA 1
ATOM 1465 C C . VAL B 1 77 ? -6.5 -11.164 -0.358 1 98.88 77 VAL B C 1
ATOM 1467 O O . VAL B 1 77 ? -7.516 -11.867 -0.364 1 98.88 77 VAL B O 1
ATOM 1470 N N . ARG B 1 78 ? -6.523 -9.891 -0.008 1 98.81 78 ARG B N 1
A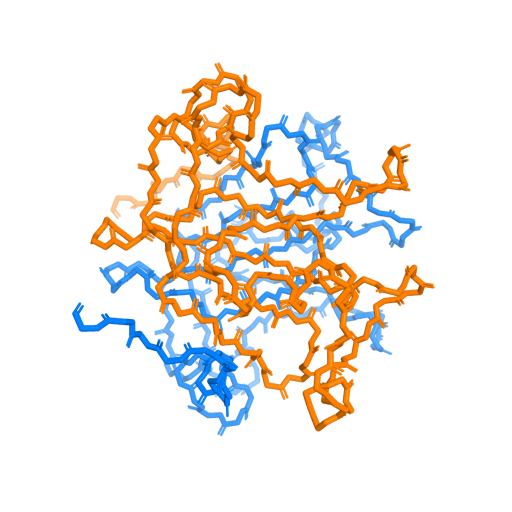TOM 1471 C CA . ARG B 1 78 ? -7.758 -9.148 0.241 1 98.81 78 ARG B CA 1
ATOM 1472 C C . ARG B 1 78 ? -7.895 -7.969 -0.713 1 98.81 78 ARG B C 1
ATOM 1474 O O . ARG B 1 78 ? -6.898 -7.34 -1.076 1 98.81 78 ARG B O 1
ATOM 1481 N N . LEU B 1 79 ? -9.094 -7.699 -1.142 1 98.75 79 LEU B N 1
ATOM 1482 C CA . LEU B 1 79 ? -9.438 -6.555 -1.978 1 98.75 79 LEU B CA 1
ATOM 1483 C C . LEU B 1 79 ? -10.055 -5.438 -1.142 1 98.75 79 LEU B C 1
ATOM 1485 O O . LEU B 1 79 ? -10.906 -5.695 -0.286 1 98.75 79 LEU B O 1
ATOM 1489 N N . ASP B 1 80 ? -9.625 -4.211 -1.354 1 98.56 80 ASP B N 1
ATOM 1490 C CA . ASP B 1 80 ? -10.156 -3.127 -0.533 1 98.56 80 ASP B CA 1
ATOM 1491 C C . ASP B 1 80 ? -11.578 -2.768 -0.953 1 98.56 80 ASP B C 1
ATOM 1493 O O . ASP B 1 80 ? -12.109 -3.336 -1.906 1 98.56 80 ASP B O 1
ATOM 1497 N N . CYS B 1 81 ? -12.18 -1.845 -0.34 1 97.69 81 CYS B N 1
ATOM 1498 C CA . CYS B 1 81 ? -13.617 -1.587 -0.391 1 97.69 81 CYS B CA 1
ATOM 1499 C C . CYS B 1 81 ? -14.023 -1.035 -1.753 1 97.69 81 CYS B C 1
ATOM 1501 O O . CYS B 1 81 ? -15.156 -1.229 -2.191 1 97.69 81 CYS B O 1
ATOM 1503 N N . ASP B 1 82 ? -13.109 -0.333 -2.457 1 96 82 ASP B N 1
ATOM 1504 C CA . ASP B 1 82 ? -13.531 0.214 -3.742 1 96 82 ASP B CA 1
ATOM 1505 C C . ASP B 1 82 ? -12.867 -0.527 -4.898 1 96 82 ASP B C 1
ATOM 1507 O O . ASP B 1 82 ? -13.008 -0.132 -6.059 1 96 82 ASP B O 1
ATOM 1511 N N . GLY B 1 83 ? -12 -1.516 -4.625 1 97.94 83 GLY B N 1
ATOM 1512 C CA . GLY B 1 83 ? -11.562 -2.486 -5.613 1 97.94 83 GLY B CA 1
ATOM 1513 C C . GLY B 1 83 ? -10.289 -2.072 -6.336 1 97.94 83 GLY B C 1
ATOM 1514 O O . GLY B 1 83 ? -9.898 -2.697 -7.324 1 97.94 83 GLY B O 1
ATOM 1515 N N . ASP B 1 84 ? -9.539 -1.079 -5.867 1 97.94 84 ASP B N 1
ATOM 1516 C CA . ASP B 1 84 ? -8.414 -0.613 -6.664 1 97.94 84 ASP B CA 1
ATOM 1517 C C . ASP B 1 84 ? -7.086 -0.992 -6.012 1 97.94 84 ASP B C 1
ATOM 1519 O O . ASP B 1 84 ? -6.016 -0.629 -6.512 1 97.94 84 ASP B O 1
ATOM 1523 N N . ALA B 1 85 ? -7.137 -1.727 -4.898 1 98.75 85 ALA B N 1
ATOM 1524 C CA . ALA B 1 85 ? -5.918 -2.207 -4.254 1 98.75 85 ALA B CA 1
ATOM 1525 C C . ALA B 1 85 ? -6.133 -3.584 -3.633 1 98.75 85 ALA B C 1
ATOM 1527 O O . ALA B 1 85 ? -7.211 -3.877 -3.115 1 98.75 85 ALA B O 1
ATOM 1528 N N . VAL B 1 86 ? -5.09 -4.379 -3.646 1 98.94 86 VAL B N 1
ATOM 1529 C CA . VAL B 1 86 ? -5.094 -5.66 -2.951 1 98.94 86 VAL B CA 1
ATOM 1530 C C . VAL B 1 86 ? -3.998 -5.68 -1.889 1 98.94 86 VAL B C 1
ATOM 1532 O O . VAL B 1 86 ? -2.975 -5.004 -2.033 1 98.94 86 VAL B O 1
ATOM 1535 N N . LEU B 1 87 ? -4.262 -6.371 -0.881 1 98.94 87 LEU B N 1
ATOM 1536 C CA . LEU B 1 87 ? -3.301 -6.621 0.187 1 98.94 87 LEU B CA 1
ATOM 1537 C C . LEU B 1 87 ? -2.879 -8.086 0.208 1 98.94 87 LEU B C 1
ATOM 1539 O O . LEU B 1 87 ? -3.711 -8.977 0.401 1 98.94 87 LEU B O 1
ATOM 1543 N N . LEU B 1 88 ? -1.638 -8.352 -0.075 1 98.94 88 LEU B N 1
ATOM 1544 C CA . LEU B 1 88 ? -1.061 -9.688 0.048 1 98.94 88 LEU B CA 1
ATOM 1545 C C . LEU B 1 88 ? -0.409 -9.867 1.414 1 98.94 88 LEU B C 1
ATOM 1547 O O . LEU B 1 88 ? 0.38 -9.031 1.851 1 98.94 88 LEU B O 1
ATOM 1551 N N . THR B 1 89 ? -0.745 -10.93 2.107 1 98.81 89 THR B N 1
ATOM 1552 C CA . THR B 1 89 ? 0.026 -11.391 3.258 1 98.81 89 THR B CA 1
ATOM 1553 C C . THR B 1 89 ? 0.986 -12.5 2.854 1 98.81 89 THR B C 1
ATOM 1555 O O . THR B 1 89 ? 0.566 -13.523 2.303 1 98.81 89 THR B O 1
ATOM 1558 N N . VAL B 1 90 ? 2.307 -12.328 3.188 1 98.81 90 VAL B N 1
ATOM 1559 C CA . VAL B 1 90 ? 3.254 -13.25 2.564 1 98.81 90 VAL B CA 1
ATOM 1560 C C . VAL B 1 90 ? 4.266 -13.727 3.602 1 98.81 90 VAL B C 1
ATOM 1562 O O . VAL B 1 90 ? 4.473 -13.07 4.625 1 98.81 90 VAL B O 1
ATOM 1565 N N . ASP B 1 91 ? 4.867 -14.898 3.312 1 98.56 91 ASP B N 1
ATOM 1566 C CA . ASP B 1 91 ? 6.188 -15.234 3.834 1 98.56 91 ASP B CA 1
ATOM 1567 C C . ASP B 1 91 ? 7.289 -14.797 2.869 1 98.56 91 ASP B C 1
ATOM 1569 O O . ASP B 1 91 ? 7.293 -15.195 1.704 1 98.56 91 ASP B O 1
ATOM 1573 N N . GLN B 1 92 ? 8.188 -14.023 3.355 1 98.62 92 GLN B N 1
ATOM 1574 C CA . GLN B 1 92 ? 9.289 -13.5 2.557 1 98.62 92 GLN B CA 1
ATOM 1575 C C . GLN B 1 92 ? 10.562 -14.305 2.781 1 98.62 92 GLN B C 1
ATOM 1577 O O . GLN B 1 92 ? 10.984 -14.508 3.922 1 98.62 92 GLN B O 1
ATOM 1582 N N . VAL B 1 93 ? 11.102 -14.797 1.762 1 98.38 93 VAL B N 1
ATOM 1583 C CA . VAL B 1 93 ? 12.453 -15.352 1.805 1 98.38 93 VAL B CA 1
ATOM 1584 C C . VAL B 1 93 ? 13.461 -14.273 1.413 1 98.38 93 VAL B C 1
ATOM 1586 O O . VAL B 1 93 ? 13.32 -13.633 0.369 1 98.38 93 VAL B O 1
ATOM 1589 N N . GLY B 1 94 ? 14.461 -14.133 2.229 1 97.56 94 GLY B N 1
ATOM 1590 C CA . GLY B 1 94 ? 15.422 -13.078 1.937 1 97.56 94 GLY B CA 1
ATOM 1591 C C . GLY B 1 94 ? 14.812 -11.688 1.953 1 97.56 94 GLY B C 1
ATOM 1592 O O . GLY B 1 94 ? 13.781 -11.469 2.594 1 97.56 94 GLY B O 1
ATOM 1593 N N . GLY B 1 95 ? 15.508 -10.688 1.31 1 97.62 95 GLY B N 1
ATOM 1594 C CA . GLY B 1 95 ? 15.008 -9.32 1.277 1 97.62 95 GLY B CA 1
ATOM 1595 C C . GLY B 1 95 ? 13.938 -9.094 0.229 1 97.62 95 GLY B C 1
ATOM 1596 O O . GLY B 1 95 ? 14 -9.664 -0.865 1 97.62 95 GLY B O 1
ATOM 1597 N N . ALA B 1 96 ? 12.969 -8.344 0.533 1 97.94 96 ALA B N 1
ATOM 1598 C CA . ALA B 1 96 ? 11.938 -7.996 -0.437 1 97.94 96 ALA B CA 1
ATOM 1599 C C . ALA B 1 96 ? 12.445 -6.973 -1.446 1 97.94 96 ALA B C 1
ATOM 1601 O O . ALA B 1 96 ? 12.016 -6.965 -2.602 1 97.94 96 ALA B O 1
ATOM 1602 N N . CYS B 1 97 ? 13.352 -6.176 -1.037 1 97.31 97 CYS B N 1
ATOM 1603 C CA . CYS B 1 97 ? 13.852 -5.105 -1.892 1 97.31 97 CYS B CA 1
ATOM 1604 C C . CYS B 1 97 ? 15.016 -5.594 -2.748 1 97.31 97 CYS B C 1
ATOM 1606 O O . CYS B 1 97 ? 15.828 -6.402 -2.297 1 97.31 97 CYS B O 1
ATOM 1608 N N . HIS B 1 98 ? 15.117 -5.023 -3.873 1 93.12 98 HIS B N 1
ATOM 1609 C CA . HIS B 1 98 ? 16.203 -5.379 -4.773 1 93.12 98 HIS B CA 1
ATOM 1610 C C . HIS B 1 98 ? 17.562 -4.984 -4.184 1 93.12 98 HIS B C 1
ATOM 1612 O O . HIS B 1 98 ? 18.594 -5.527 -4.578 1 93.12 98 HIS B O 1
ATOM 1618 N N . THR B 1 99 ? 17.531 -4.062 -3.277 1 94.06 99 THR B N 1
ATOM 1619 C CA . THR B 1 99 ? 18.766 -3.619 -2.639 1 94.06 99 THR B CA 1
ATOM 1620 C C . THR B 1 99 ? 19.25 -4.652 -1.625 1 94.06 99 THR B C 1
ATOM 1622 O O . THR B 1 99 ? 20.375 -4.551 -1.116 1 94.06 99 THR B O 1
ATOM 1625 N N . GLY B 1 100 ? 18.406 -5.602 -1.376 1 94.44 100 GLY B N 1
ATOM 1626 C CA . GLY B 1 100 ? 18.734 -6.586 -0.351 1 94.44 100 GLY B CA 1
ATOM 1627 C C . GLY B 1 100 ? 18.062 -6.293 0.98 1 94.44 100 GLY B C 1
ATOM 1628 O O . GLY B 1 100 ? 18 -7.16 1.854 1 94.44 100 GLY B O 1
ATOM 1629 N N . ASP B 1 101 ? 17.562 -5.105 1.178 1 96.69 101 ASP B N 1
ATOM 1630 C CA . ASP B 1 101 ? 16.891 -4.738 2.418 1 96.69 101 ASP B CA 1
ATOM 1631 C C . ASP B 1 101 ? 15.617 -5.566 2.623 1 96.69 101 ASP B C 1
ATOM 1633 O O . ASP B 1 101 ? 15.031 -6.059 1.659 1 96.69 101 ASP B O 1
ATOM 1637 N N . HIS B 1 102 ? 15.234 -5.691 3.885 1 97.94 102 HIS B N 1
ATOM 1638 C CA . HIS B 1 102 ? 14.039 -6.473 4.207 1 97.94 102 HIS B CA 1
ATOM 1639 C C . HIS B 1 102 ? 12.789 -5.848 3.594 1 97.94 102 HIS B C 1
ATOM 1641 O O . HIS B 1 102 ? 11.938 -6.555 3.059 1 97.94 102 HIS B O 1
ATOM 1647 N N . SER B 1 103 ? 12.711 -4.555 3.645 1 98.62 103 SER B N 1
ATOM 1648 C CA . SER B 1 103 ? 11.57 -3.805 3.129 1 98.62 103 SER B CA 1
ATOM 1649 C C . SER B 1 103 ? 12.023 -2.656 2.232 1 98.62 103 SER B C 1
ATOM 1651 O O . SER B 1 103 ? 13.078 -2.057 2.469 1 98.62 103 SER B O 1
ATOM 1653 N N . CYS B 1 104 ? 11.25 -2.352 1.217 1 98.44 104 CYS B N 1
ATOM 1654 C CA . CYS B 1 104 ? 11.523 -1.185 0.385 1 98.44 104 CYS B CA 1
ATOM 1655 C C . CYS B 1 104 ? 11.43 0.1 1.199 1 98.44 104 CYS B C 1
ATOM 1657 O O . CYS B 1 104 ? 11.914 1.148 0.771 1 98.44 104 CYS B O 1
ATOM 1659 N N . PHE B 1 105 ? 10.789 0.081 2.357 1 98.62 105 PHE B N 1
ATOM 1660 C CA . PHE B 1 105 ? 10.539 1.273 3.16 1 98.62 105 PHE B CA 1
ATOM 1661 C C . PHE B 1 105 ? 11.648 1.474 4.188 1 98.62 105 PHE B C 1
ATOM 1663 O O . PHE B 1 105 ? 11.523 2.305 5.09 1 98.62 105 PHE B O 1
ATOM 1670 N N . ASP B 1 106 ? 12.727 0.788 4.004 1 95.69 106 ASP B N 1
ATOM 1671 C CA . ASP B 1 106 ? 13.883 0.971 4.871 1 95.69 106 ASP B CA 1
ATOM 1672 C C . ASP B 1 106 ? 14.805 2.068 4.336 1 95.69 106 ASP B C 1
ATOM 1674 O O . ASP B 1 106 ? 15.758 2.465 5 1 95.69 106 ASP B O 1
ATOM 1678 N N . ALA B 1 107 ? 14.367 2.682 3.266 1 90.19 107 ALA B N 1
ATOM 1679 C CA . ALA B 1 107 ? 15.266 3.555 2.512 1 90.19 107 ALA B CA 1
ATOM 1680 C C . ALA B 1 107 ? 15.266 4.969 3.086 1 90.19 107 ALA B C 1
ATOM 1682 O O . ALA B 1 107 ? 16.312 5.613 3.16 1 90.19 107 ALA B O 1
ATOM 1683 N N . ALA B 1 108 ? 14.203 5.516 3.484 1 94.94 108 ALA B N 1
ATOM 1684 C CA . ALA B 1 108 ? 14.156 6.926 3.867 1 94.94 108 ALA B CA 1
ATOM 1685 C C . ALA B 1 108 ? 13.047 7.18 4.883 1 94.94 108 ALA B C 1
ATOM 1687 O O . ALA B 1 108 ? 11.898 6.773 4.672 1 94.94 108 ALA B O 1
ATOM 1688 N N . VAL B 1 109 ? 13.43 7.875 5.93 1 97.75 109 VAL B N 1
ATOM 1689 C CA . VAL B 1 109 ? 12.461 8.336 6.918 1 97.75 109 VAL B CA 1
ATOM 1690 C C . VAL B 1 109 ? 12.164 9.82 6.703 1 97.75 109 VAL B C 1
ATOM 1692 O O . VAL B 1 109 ? 13.055 10.656 6.797 1 97.75 109 VAL B O 1
ATOM 1695 N N . LEU B 1 110 ? 10.922 10.133 6.328 1 98.56 110 LEU B N 1
ATOM 1696 C CA . LEU B 1 110 ? 10.531 11.516 6.086 1 98.56 110 LEU B CA 1
ATOM 1697 C C . LEU B 1 110 ? 10.062 12.188 7.375 1 98.56 110 LEU B C 1
ATOM 1699 O O . LEU B 1 110 ? 10.172 13.406 7.527 1 98.56 110 LEU B O 1
ATOM 1703 N N . LEU B 1 1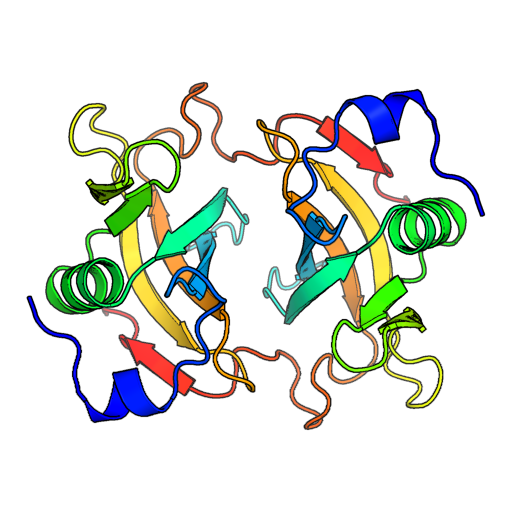11 ? 9.422 11.414 8.258 1 98.12 111 LEU B N 1
ATOM 1704 C CA . LEU B 1 111 ? 8.93 11.844 9.562 1 98.12 111 LEU B CA 1
ATOM 1705 C C . LEU B 1 111 ? 9.258 10.812 10.633 1 98.12 111 LEU B C 1
ATOM 1707 O O . LEU B 1 111 ? 8.75 9.688 10.602 1 98.12 111 LEU B O 1
ATOM 1711 N N . GLU B 1 112 ? 10.102 11.125 11.57 1 97 112 GLU B N 1
ATOM 1712 C CA . GLU B 1 112 ? 10.5 10.234 12.648 1 97 112 GLU B CA 1
ATOM 1713 C C . GLU B 1 112 ? 9.344 9.992 13.617 1 97 112 GLU B C 1
ATOM 1715 O O . GLU B 1 112 ? 8.539 10.891 13.859 1 97 112 GLU B O 1
ATOM 1720 N N . PRO B 1 113 ? 9.336 8.773 14.164 1 94.75 113 PRO B N 1
ATOM 1721 C CA . PRO B 1 113 ? 8.273 8.516 15.141 1 94.75 113 PRO B CA 1
ATOM 1722 C C . PRO B 1 113 ? 8.273 9.508 16.297 1 94.75 113 PRO B C 1
ATOM 1724 O O . PRO B 1 113 ? 9.344 9.938 16.75 1 94.75 113 PRO B O 1
ATOM 1727 N N . ASP B 1 114 ? 7.051 9.891 16.609 1 87.12 114 ASP B N 1
ATOM 1728 C CA . ASP B 1 114 ? 6.98 10.766 17.766 1 87.12 114 ASP B CA 1
ATOM 1729 C C . ASP B 1 114 ? 7.07 9.969 19.062 1 87.12 114 ASP B C 1
ATOM 1731 O O . ASP B 1 114 ? 6.676 8.797 19.109 1 87.12 114 ASP B O 1
ATOM 1735 N N . ASP B 1 115 ? 7.871 10.242 20.156 1 70.56 115 ASP B N 1
ATOM 1736 C CA . ASP B 1 115 ? 8.086 9.602 21.438 1 70.56 115 ASP B CA 1
ATOM 1737 C C . ASP B 1 115 ? 6.77 9.406 22.188 1 70.56 115 ASP B C 1
ATOM 1739 O O . ASP B 1 115 ? 5.82 10.172 22 1 70.56 115 ASP B O 1
#

Sequence (230 aa):
MTLDPKIAARLKRNADGLVTAVVQERGSGDVLMVAWMNDEALARTLQTREATYYSRSRAEQWVKGATSGHTQHVHSVRLDCDGDAVLLTVDQVGGACHTGDHSCFDAAVLLEPDDMTLDPKIAARLKRNADGLVTAVVQERGSGDVLMVAWMNDEALARTLQTREATYYSRSRAEQWVKGATSGHTQHVHSVRLDCDGDAVLLTVDQVGGACHTGDHSCFDAAVLLEPDD

pLDDT: mean 96.95, std 3.44, range [70.56, 98.94]

Solvent-accessible surface area (backbone atoms only — not comparable to full-atom values): 11794 Å² total; per-residue (Å²): 107,74,46,58,63,76,59,56,72,52,49,42,54,47,99,86,52,31,28,42,32,41,34,26,34,59,92,80,36,47,66,25,48,75,51,36,24,33,58,46,23,49,26,43,21,72,72,68,26,42,42,33,30,35,38,76,93,76,69,40,72,47,53,50,26,75,84,80,61,29,28,31,44,44,38,28,31,23,30,26,71,79,23,41,37,34,41,35,33,21,50,70,34,73,28,66,21,94,87,54,40,64,25,24,47,73,62,35,76,78,34,71,68,68,133,108,74,46,57,64,77,61,56,72,52,50,41,53,48,98,86,52,32,28,42,32,39,35,27,34,59,92,81,36,45,65,28,47,74,51,34,23,33,58,47,23,47,26,42,21,71,72,68,26,43,41,34,28,36,37,77,94,76,69,40,72,46,54,50,26,74,83,80,62,29,28,32,43,44,37,27,32,22,30,26,71,78,23,41,36,33,41,36,33,22,50,69,36,73,28,66,22,93,86,52,39,65,27,25,48,73,63,34,76,80,33,70,68,68,134

Organism: Mycobacterium bovis (strain ATCC BAA-935 / AF2122/97) (NCBI:txid233413)

Nearest PDB structures (foldseek):
  7bgm-assembly1_B  TM=8.809E-01  e=2.916E-13  Medicago truncatula
  7bgm-assembly1_A  TM=8.819E-01  e=4.213E-13  Medicago truncatula
  7bgn-assembly3_E  TM=9.121E-01  e=6.086E-13  Medicago truncatula
  7bgn-assembly2_D  TM=8.992E-01  e=7.778E-13  Medicago truncatula
  7bgn-assembly1_B  TM=8.824E-01  e=4.479E-13  Medicago truncatula

Radius of gyration: 16.71 Å; Cα contacts (8 Å, |Δi|>4): 558; chains: 2; bounding box: 37×48×41 Å

Secondary structure (DSSP, 8-state):
----HHHHTT----TTS-EEEEEEETTT--EEEEEEE-HHHHHHHHHH-B-EEEETTTTEEEETTTTTS--EEEEEEEE-TTSSEEEEEEEEPS-SSTTS-S-GGGSEEEEPPP-/----HHHHTT----TTS-EEEEEEETTT--EEEEEEE-HHHHHHHHHH-B-EEEETTTTEEEETTTTTS--EEEEEEEE-TTSSEEEEEEEEPS-SSTTS-S-GGGSEEEEPPP-